Protein AF-A0A9P8CCB4-F1 (afdb_monomer_lite)

Secondary structure (DSSP, 8-state):
----------------STTEEEEEEEESS--GGG--PPEEEEEHHHHHHHHHHHHHH---SEEEEEE-TT--GGG-STTT-HHHHHHHHH--SEEEEEEEEET--HHHHHHHHHHHGGGG--SEEEEBTTB-HHHHHHHHHTT--EEEEEE-SSPPPSSHHHHHHHHHHHHHHHHHHHHHSPTT--EEEEEE---TT--SS------------------------------S------S-TTTS--SS-HHHHHHHHHHHHHHHHHHHHHHHHHT----GGGTS---STTS----

Sequence (295 aa):
MRFSLALASCVTVAHAWENTSPFLLFSNTASPELISAPTNLQTSANLLATLKPLMRECTSDIYLMINQPRLSPLDFHEQSMPHLFHALLSSPATRFEVKNVLGMDTKTMRQDIMKELCGGKVDHEEFWGLVGEDKMESSVRDGAKMVVYNSMETPLPRTRGAREEILRDNDAQISSMIRSIPAGARYTVIYSSTPLNSTIAEETPVYEPEFESQAAAHLDLRREVVARVPPQSLELDQRPLFERYQFFTPGIFMGLIVAIIMFMILSVGVSAVSSLQVPYGAFDKENGPNAQKKQ

pLDDT: mean 78.46, std 18.83, range [30.39, 96.44]

Radius of gyration: 33.65 Å; chains: 1; bounding box: 60×57×125 Å

InterPro domains:
  IPR037654 Protein Big1 [PTHR28285] (4-295)
  IPR046756 V-type proton ATPase subunit S1/VOA1, transmembrane domain [PF20520] (246-285)

Structure (mmCIF, N/CA/C/O backbone):
data_AF-A0A9P8CCB4-F1
#
_entry.id   AF-A0A9P8CCB4-F1
#
loop_
_atom_site.group_PDB
_atom_site.id
_atom_site.type_symbol
_atom_site.label_atom_id
_atom_site.label_alt_id
_atom_site.label_comp_id
_atom_site.label_asym_id
_atom_site.label_entity_id
_atom_site.label_seq_id
_atom_site.pdbx_PDB_ins_code
_atom_site.Cartn_x
_atom_site.Cartn_y
_atom_site.Cartn_z
_atom_site.occupancy
_atom_site.B_iso_or_equiv
_atom_site.auth_seq_id
_atom_site.auth_comp_id
_atom_site.auth_asym_id
_atom_site.auth_atom_id
_atom_site.pdbx_PDB_model_num
ATOM 1 N N . MET A 1 1 ? -28.646 13.044 55.097 1.00 41.69 1 MET A N 1
ATOM 2 C CA . MET A 1 1 ? -28.745 13.708 53.777 1.00 41.69 1 MET A CA 1
ATOM 3 C C . MET A 1 1 ? -27.350 13.811 53.178 1.00 41.69 1 MET A C 1
ATOM 5 O O . MET A 1 1 ? -26.457 14.226 53.899 1.00 41.69 1 MET A O 1
ATOM 9 N N . ARG A 1 2 ? -27.231 13.500 51.877 1.00 43.97 2 ARG A N 1
ATOM 10 C CA . ARG A 1 2 ? -26.071 13.684 50.975 1.00 43.97 2 ARG A CA 1
ATOM 11 C C . ARG A 1 2 ? -24.976 12.612 51.005 1.00 43.97 2 ARG A C 1
ATOM 13 O O . ARG A 1 2 ? -23.968 12.796 51.661 1.00 43.97 2 ARG A O 1
ATOM 20 N N . PHE A 1 3 ? -25.145 11.584 50.174 1.00 40.91 3 PHE A N 1
ATOM 21 C CA . PHE A 1 3 ? -24.065 11.039 49.341 1.00 40.91 3 PHE A CA 1
ATOM 22 C C . PHE A 1 3 ? -24.688 10.488 48.052 1.00 40.91 3 PHE A C 1
ATOM 24 O O . PHE A 1 3 ? -25.077 9.330 47.966 1.00 40.91 3 PHE A O 1
ATOM 31 N N . SER A 1 4 ? -24.837 11.361 47.057 1.00 45.97 4 SER A N 1
ATOM 32 C CA . SER A 1 4 ? -25.193 10.985 45.689 1.00 45.97 4 SER A CA 1
ATOM 33 C C . SER A 1 4 ? -24.209 11.671 44.758 1.00 45.97 4 SER A C 1
ATOM 35 O O . SER A 1 4 ? -24.346 12.857 44.481 1.00 45.97 4 SER A O 1
ATOM 37 N N . LEU A 1 5 ? -23.188 10.930 44.339 1.00 49.78 5 LEU A N 1
ATOM 38 C CA . LEU A 1 5 ? -22.359 11.230 43.172 1.00 49.78 5 LEU A CA 1
ATOM 39 C C . LEU A 1 5 ? -21.646 9.931 42.789 1.00 49.78 5 LEU A C 1
ATOM 41 O O . LEU A 1 5 ? -20.498 9.685 43.146 1.00 49.78 5 LEU A O 1
ATOM 45 N N . ALA A 1 6 ? -22.399 9.045 42.139 1.00 50.12 6 ALA A N 1
ATOM 46 C CA . ALA A 1 6 ? -21.882 7.821 41.551 1.00 50.12 6 ALA A CA 1
ATOM 47 C C . ALA A 1 6 ? -21.651 8.053 40.051 1.00 50.12 6 ALA A C 1
ATOM 49 O O . ALA A 1 6 ? -22.593 8.306 39.309 1.00 50.12 6 ALA A O 1
ATOM 50 N N . LEU A 1 7 ? -20.373 7.989 39.665 1.00 49.31 7 LEU A N 1
ATOM 51 C CA . LEU A 1 7 ? -19.837 7.475 38.399 1.00 49.31 7 LEU A CA 1
ATOM 52 C C . LEU A 1 7 ? -20.597 7.835 37.108 1.00 49.31 7 LEU A C 1
ATOM 54 O O . LEU A 1 7 ? -21.346 7.031 36.563 1.00 49.31 7 LEU A O 1
ATOM 58 N N . ALA A 1 8 ? -20.271 8.998 36.545 1.00 51.56 8 ALA A N 1
ATOM 59 C CA . ALA A 1 8 ? -20.432 9.274 35.119 1.00 51.56 8 ALA A CA 1
ATOM 60 C C . ALA A 1 8 ? -19.053 9.229 34.439 1.00 51.56 8 ALA A C 1
ATOM 62 O O . ALA A 1 8 ? -18.448 10.257 34.152 1.00 51.56 8 ALA A O 1
ATOM 63 N N . SER A 1 9 ? -18.517 8.031 34.219 1.00 53.25 9 SER A N 1
ATOM 64 C CA . SER A 1 9 ? -17.352 7.840 33.352 1.00 53.25 9 SER A CA 1
ATOM 65 C C . SER A 1 9 ? -17.367 6.420 32.802 1.00 53.25 9 SER A C 1
ATOM 67 O O . SER A 1 9 ? -16.964 5.500 33.506 1.00 53.25 9 SER A O 1
ATOM 69 N N . CYS A 1 10 ? -17.906 6.251 31.594 1.00 51.03 10 CYS A N 1
ATOM 70 C CA . CYS A 1 10 ? -17.521 5.231 30.608 1.00 51.03 10 CYS A CA 1
ATOM 71 C C . CYS A 1 10 ? -18.549 5.209 29.471 1.00 51.03 10 CYS A C 1
ATOM 73 O O . CYS A 1 10 ? -19.375 4.310 29.388 1.00 51.03 10 CYS A O 1
ATOM 75 N N . VAL A 1 11 ? -18.472 6.188 28.571 1.00 52.72 11 VAL A N 1
ATOM 76 C CA . VAL A 1 11 ? -18.812 5.958 27.160 1.00 52.72 11 VAL A CA 1
ATOM 77 C C . VAL A 1 11 ? -17.765 6.691 26.327 1.00 52.72 11 VAL A C 1
ATOM 79 O O . VAL A 1 11 ? -18.027 7.703 25.689 1.00 52.72 11 VAL A O 1
ATOM 82 N N . THR A 1 12 ? -16.525 6.208 26.367 1.00 51.72 12 THR A N 1
ATOM 83 C CA . THR A 1 12 ? -15.637 6.408 25.222 1.00 51.72 12 THR A CA 1
ATOM 84 C C . THR A 1 12 ? -16.105 5.410 24.178 1.00 51.72 12 THR A C 1
ATOM 86 O O . THR A 1 12 ? -15.798 4.220 24.269 1.00 51.72 12 THR A O 1
ATOM 89 N N . VAL A 1 13 ? -16.928 5.870 23.239 1.00 50.72 13 VAL A N 1
ATOM 90 C CA . VAL A 1 13 ? -17.256 5.096 22.042 1.00 50.72 13 VAL A CA 1
ATOM 91 C C . VAL A 1 13 ? -15.922 4.719 21.398 1.00 50.72 13 VAL A C 1
ATOM 93 O O . VAL A 1 13 ? -15.055 5.574 21.210 1.00 50.72 13 VAL A O 1
ATOM 96 N N . ALA A 1 14 ? -15.697 3.430 21.160 1.00 48.81 14 ALA A N 1
ATOM 97 C CA . ALA A 1 14 ? -14.457 2.941 20.580 1.00 48.81 14 ALA A CA 1
ATOM 98 C C . ALA A 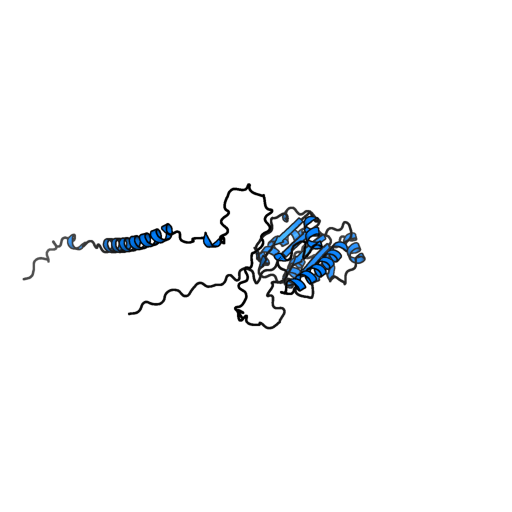1 14 ? -14.368 3.378 19.106 1.00 48.81 14 ALA A C 1
ATOM 100 O O . ALA A 1 14 ? -14.694 2.611 18.205 1.00 48.81 14 ALA A O 1
ATOM 101 N N . HIS A 1 15 ? -13.907 4.606 18.853 1.00 51.78 15 HIS A N 1
ATOM 102 C CA . HIS A 1 15 ? -13.460 5.085 17.539 1.00 51.78 15 HIS A CA 1
ATOM 103 C C . HIS A 1 15 ? -12.128 4.414 17.183 1.00 51.78 15 HIS A C 1
ATOM 105 O O . HIS A 1 15 ? -11.096 5.067 17.054 1.00 51.78 15 HIS A O 1
ATOM 111 N N . ALA A 1 16 ? -12.094 3.082 17.135 1.00 54.38 16 ALA A N 1
ATOM 112 C CA . ALA A 1 16 ? -10.821 2.380 17.094 1.00 54.38 16 ALA A CA 1
ATOM 113 C C . ALA A 1 16 ? -10.109 2.566 15.740 1.00 54.38 16 ALA A C 1
ATOM 115 O O . ALA A 1 16 ? -8.887 2.684 15.734 1.00 54.38 16 ALA A O 1
ATOM 116 N N . TRP A 1 17 ? -10.826 2.614 14.605 1.00 64.75 17 TRP A N 1
ATOM 117 C CA . TRP A 1 17 ? -10.224 2.466 13.259 1.00 64.75 17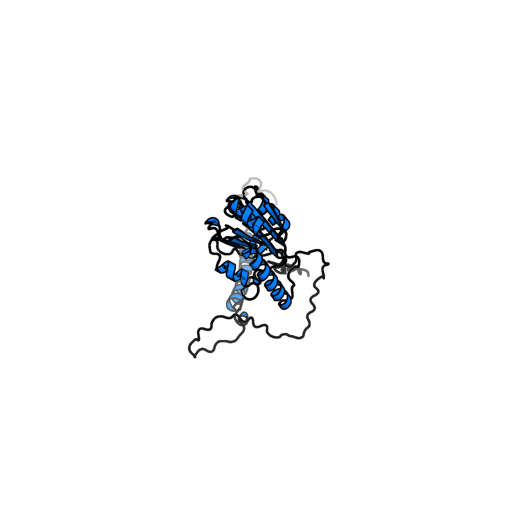 TRP A CA 1
ATOM 118 C C . TRP A 1 17 ? -10.598 3.573 12.252 1.00 64.75 17 TRP A C 1
ATOM 120 O O . TRP A 1 17 ? -10.400 3.432 11.049 1.00 64.75 17 TRP A O 1
ATOM 130 N N . GLU A 1 18 ? -11.143 4.697 12.715 1.00 66.06 18 GLU A N 1
ATOM 131 C CA . GLU A 1 18 ? -11.623 5.774 11.829 1.00 66.06 18 GLU A CA 1
ATOM 132 C C . GLU A 1 18 ? -10.480 6.526 11.115 1.00 66.06 18 GLU A C 1
ATOM 134 O O . GLU A 1 18 ? -10.626 6.971 9.976 1.00 66.06 18 GLU A O 1
ATOM 139 N N . ASN A 1 19 ? -9.309 6.585 11.758 1.00 80.50 19 ASN A N 1
ATOM 140 C CA . ASN A 1 19 ? -8.106 7.262 11.263 1.00 80.50 19 ASN A CA 1
ATOM 141 C C . ASN A 1 19 ? -7.025 6.291 10.765 1.00 80.50 19 ASN A C 1
ATOM 143 O O . ASN A 1 19 ? -5.831 6.600 10.812 1.00 80.50 19 ASN A O 1
ATOM 147 N N . THR A 1 20 ? -7.430 5.106 10.310 1.00 89.56 20 THR A N 1
ATOM 148 C CA . THR A 1 20 ? -6.512 4.113 9.747 1.00 89.56 20 THR A CA 1
ATOM 149 C C . THR A 1 20 ? -6.753 3.894 8.264 1.00 89.56 20 THR A C 1
ATOM 151 O O . THR A 1 20 ? -7.862 4.080 7.769 1.00 89.56 20 THR A O 1
ATOM 154 N N . SER A 1 21 ? -5.705 3.490 7.555 1.00 92.19 21 SER A N 1
ATOM 155 C CA . SER A 1 21 ? -5.768 3.187 6.123 1.00 92.19 21 SER A CA 1
ATOM 156 C C . SER A 1 21 ? -4.908 1.969 5.787 1.00 92.19 21 SER A C 1
ATOM 158 O O . SER A 1 21 ? -3.918 1.730 6.483 1.00 92.19 21 SER A O 1
ATOM 160 N N . PRO A 1 22 ? -5.273 1.176 4.772 1.00 93.62 22 PRO A N 1
ATOM 161 C CA . PRO A 1 22 ? -4.502 0.008 4.381 1.00 93.62 22 PRO A CA 1
ATOM 162 C C . PRO A 1 22 ? -3.196 0.389 3.686 1.00 93.62 22 PRO A C 1
ATOM 164 O O . PRO A 1 22 ? -3.096 1.412 3.004 1.00 93.62 22 PRO A O 1
ATOM 167 N N . PHE A 1 23 ? -2.209 -0.488 3.828 1.00 94.00 23 PHE A N 1
ATOM 168 C CA . PHE A 1 23 ? -0.959 -0.446 3.088 1.00 94.00 23 PHE A CA 1
ATOM 169 C C . PHE A 1 23 ? -0.647 -1.833 2.537 1.00 94.00 23 PHE A C 1
ATOM 171 O O . PHE A 1 23 ? -0.698 -2.831 3.259 1.00 94.00 23 PHE A O 1
ATOM 178 N N . LEU A 1 24 ? -0.296 -1.883 1.260 1.00 92.69 24 LEU A N 1
ATOM 179 C CA . LEU A 1 24 ? 0.004 -3.110 0.547 1.00 92.69 24 LEU A CA 1
ATOM 180 C C . LEU A 1 24 ? 1.289 -2.922 -0.250 1.00 92.69 24 LEU A C 1
ATOM 182 O O . LEU A 1 24 ? 1.470 -1.927 -0.943 1.00 92.69 24 LEU A O 1
ATOM 186 N N . LEU A 1 25 ? 2.167 -3.909 -0.182 1.00 92.38 25 LEU A N 1
ATOM 187 C CA . LEU A 1 25 ? 3.370 -3.989 -0.988 1.00 92.38 25 LEU A CA 1
ATOM 188 C C . LEU A 1 25 ? 3.486 -5.402 -1.540 1.00 92.38 25 LEU A C 1
ATOM 190 O O . LEU A 1 25 ? 3.329 -6.382 -0.812 1.00 92.38 25 LEU A O 1
ATOM 194 N N . PHE A 1 26 ? 3.772 -5.517 -2.828 1.00 90.56 26 PHE A N 1
ATOM 195 C CA . PHE A 1 26 ? 4.110 -6.795 -3.437 1.00 90.56 26 PHE A CA 1
ATOM 196 C C . PHE A 1 26 ? 5.173 -6.607 -4.511 1.00 90.56 26 PHE A C 1
ATOM 198 O O . PHE A 1 26 ? 5.270 -5.549 -5.135 1.00 90.56 26 PHE A O 1
ATOM 205 N N . SER A 1 27 ? 5.981 -7.637 -4.721 1.00 90.12 27 SER A N 1
ATOM 206 C CA . SER A 1 27 ? 7.007 -7.635 -5.755 1.00 90.12 27 SER A CA 1
ATOM 207 C C . SER A 1 27 ? 7.122 -9.003 -6.423 1.00 90.12 27 SER A C 1
ATOM 209 O O . SER A 1 27 ? 6.718 -10.039 -5.881 1.00 90.12 27 SER A O 1
ATOM 211 N N . ASN A 1 28 ? 7.645 -8.985 -7.648 1.00 89.38 28 ASN A N 1
ATOM 212 C CA . ASN A 1 28 ? 7.999 -10.180 -8.400 1.00 89.38 28 ASN A CA 1
ATOM 213 C C . ASN A 1 28 ? 9.414 -10.699 -8.073 1.00 89.38 28 ASN A C 1
ATOM 215 O O . ASN A 1 28 ? 9.803 -11.741 -8.600 1.00 89.38 28 ASN A O 1
ATOM 219 N N . THR A 1 29 ? 10.174 -10.027 -7.199 1.00 83.31 29 THR A N 1
ATOM 220 C CA . THR A 1 29 ? 11.455 -10.519 -6.675 1.00 83.31 29 THR A CA 1
ATOM 221 C C . THR A 1 29 ? 11.280 -11.174 -5.313 1.00 83.31 29 THR A C 1
ATOM 223 O O . THR A 1 29 ? 10.498 -10.728 -4.469 1.00 83.31 29 THR A O 1
ATOM 226 N N . ALA A 1 30 ? 11.996 -12.279 -5.099 1.00 72.94 30 ALA A N 1
ATOM 227 C CA . ALA A 1 30 ? 11.978 -12.979 -3.824 1.00 72.94 30 ALA A CA 1
ATOM 228 C C . ALA A 1 30 ? 12.864 -12.223 -2.827 1.00 72.94 30 ALA A C 1
ATOM 230 O O . ALA A 1 30 ? 14.057 -12.047 -3.068 1.00 72.94 30 ALA A O 1
ATOM 231 N N . SER A 1 31 ? 12.287 -11.808 -1.704 1.00 68.44 31 SER A N 1
ATOM 232 C CA . SER A 1 31 ? 12.988 -11.281 -0.540 1.00 68.44 31 SER A CA 1
ATOM 233 C C . SER A 1 31 ? 12.527 -12.087 0.684 1.00 68.44 31 SER A C 1
ATOM 235 O O . SER A 1 31 ? 11.334 -12.126 1.003 1.00 68.44 31 SER A O 1
ATOM 237 N N . PRO A 1 32 ? 13.438 -12.811 1.357 1.00 60.19 32 PRO A N 1
ATOM 238 C CA . PRO A 1 32 ? 13.071 -13.678 2.478 1.00 60.19 32 PRO A CA 1
ATOM 239 C C . PRO A 1 32 ? 12.442 -12.912 3.649 1.00 60.19 32 PRO A C 1
ATOM 241 O O . PRO A 1 32 ? 11.655 -13.482 4.399 1.00 60.19 32 PRO A O 1
ATOM 244 N N . GLU A 1 33 ? 12.774 -11.624 3.800 1.00 62.16 33 GLU A N 1
ATOM 245 C CA . GLU A 1 33 ? 12.333 -10.786 4.920 1.00 62.16 33 GLU A CA 1
ATOM 246 C C . GLU A 1 33 ? 10.852 -10.385 4.855 1.00 62.16 33 GLU A C 1
ATOM 248 O O . GLU A 1 33 ? 10.265 -10.070 5.889 1.00 62.16 33 GLU A O 1
ATOM 253 N N . LEU A 1 34 ? 10.219 -10.415 3.674 1.00 62.78 34 LEU A N 1
ATOM 254 C CA . LEU A 1 34 ? 8.854 -9.905 3.503 1.00 62.78 34 LEU A CA 1
ATOM 255 C C . LEU A 1 34 ? 7.758 -10.964 3.500 1.00 62.78 34 LEU A C 1
ATOM 257 O O . LEU A 1 34 ? 6.587 -10.613 3.391 1.00 62.78 34 LEU A O 1
ATOM 261 N N . ILE A 1 35 ? 8.094 -12.241 3.659 1.00 59.22 35 ILE A N 1
ATOM 262 C CA . ILE A 1 35 ? 7.093 -13.300 3.800 1.00 59.22 35 ILE A CA 1
ATOM 263 C C . ILE A 1 35 ? 6.604 -13.291 5.254 1.00 59.22 35 ILE A C 1
ATOM 265 O O . ILE A 1 35 ? 7.056 -14.074 6.086 1.00 59.22 35 ILE A O 1
ATOM 269 N N . SER A 1 36 ? 5.693 -12.376 5.589 1.00 58.31 36 SER A N 1
ATOM 270 C CA . SER A 1 36 ? 5.055 -12.354 6.910 1.00 58.31 36 SER A CA 1
ATOM 271 C C . SER A 1 36 ? 3.531 -12.323 6.807 1.00 58.31 36 SER A C 1
ATOM 273 O O . SER A 1 36 ? 2.955 -11.847 5.828 1.00 58.31 36 SER A O 1
ATOM 275 N N . ALA A 1 37 ? 2.870 -12.902 7.811 1.00 57.59 37 ALA A N 1
ATOM 276 C CA . ALA A 1 37 ? 1.416 -12.936 7.899 1.00 57.59 37 ALA A CA 1
ATOM 277 C C . ALA A 1 37 ? 0.835 -11.506 7.942 1.00 57.59 37 ALA A C 1
ATOM 279 O O . ALA A 1 37 ? 1.475 -10.603 8.489 1.00 57.59 37 ALA A O 1
ATOM 280 N N . PRO A 1 38 ? -0.385 -11.282 7.415 1.00 66.19 38 PRO A N 1
ATOM 281 C CA . PRO A 1 38 ? -0.987 -9.953 7.385 1.00 66.19 38 PRO A CA 1
ATOM 282 C C . PRO A 1 38 ? -1.073 -9.369 8.798 1.00 66.19 38 PRO A C 1
ATOM 284 O O . PRO A 1 38 ? -1.689 -9.957 9.693 1.00 66.19 38 PRO A O 1
ATOM 287 N N . THR A 1 39 ? -0.471 -8.195 9.000 1.00 78.25 39 THR A N 1
ATOM 288 C CA . THR A 1 39 ? -0.536 -7.501 10.290 1.00 78.25 39 THR A CA 1
ATOM 289 C C . THR A 1 39 ? -1.796 -6.643 10.335 1.00 78.25 39 THR A C 1
ATOM 291 O O . THR A 1 39 ? -2.093 -5.889 9.410 1.00 78.25 39 THR A O 1
ATOM 294 N N . ASN A 1 40 ? -2.574 -6.746 11.414 1.00 82.75 40 ASN A N 1
ATOM 295 C CA . ASN A 1 40 ? -3.861 -6.049 11.485 1.00 82.75 40 ASN A CA 1
ATOM 296 C C . ASN A 1 40 ? -3.731 -4.548 11.780 1.00 82.75 40 ASN A C 1
ATOM 298 O O . ASN A 1 40 ? -4.589 -3.795 11.329 1.00 82.75 40 ASN A O 1
ATOM 302 N N . LEU A 1 41 ? -2.708 -4.116 12.527 1.00 89.06 41 LEU A N 1
ATOM 303 C CA . LEU A 1 41 ? -2.533 -2.721 12.937 1.00 89.06 41 LEU A CA 1
ATOM 304 C C . LEU A 1 41 ? -1.049 -2.360 13.089 1.00 89.06 41 LEU A C 1
ATOM 306 O O . LEU A 1 41 ? -0.326 -3.059 13.798 1.00 89.06 41 LEU A O 1
ATOM 310 N N . GLN A 1 42 ? -0.612 -1.255 12.485 1.00 89.62 42 GLN A N 1
ATOM 311 C CA . GLN A 1 42 ? 0.698 -0.636 12.734 1.00 89.62 42 GLN A CA 1
ATOM 312 C C . GLN A 1 42 ? 0.606 0.898 12.680 1.00 89.62 42 GLN A C 1
ATOM 314 O O . GLN A 1 42 ? -0.381 1.458 12.211 1.00 89.62 42 GLN A O 1
ATOM 319 N N . THR A 1 43 ? 1.634 1.596 13.157 1.00 91.50 43 THR A N 1
ATOM 320 C CA . THR A 1 43 ? 1.805 3.040 12.921 1.00 91.50 43 THR A CA 1
ATOM 321 C C . THR A 1 43 ? 2.604 3.269 11.640 1.00 91.50 43 THR A C 1
ATOM 323 O O . THR A 1 43 ? 3.402 2.414 11.254 1.00 91.50 43 THR A O 1
ATOM 326 N N . SER A 1 44 ? 2.443 4.429 10.999 1.00 91.62 44 SER A N 1
ATOM 327 C CA . SER A 1 44 ? 3.238 4.805 9.819 1.00 91.62 44 SER A CA 1
ATOM 328 C C . SER A 1 44 ? 4.751 4.781 10.086 1.00 91.62 44 SER A C 1
ATOM 330 O O . SER A 1 44 ? 5.512 4.301 9.251 1.00 91.62 44 SER A O 1
ATOM 332 N N . ALA A 1 45 ? 5.192 5.188 11.282 1.00 91.50 45 ALA A N 1
ATOM 333 C CA . ALA A 1 45 ? 6.599 5.129 11.686 1.00 91.50 45 ALA A CA 1
ATOM 334 C C . ALA A 1 45 ? 7.140 3.688 11.792 1.00 91.50 45 ALA A C 1
ATOM 336 O O . ALA A 1 45 ? 8.234 3.404 11.303 1.00 91.50 45 ALA A O 1
ATOM 337 N N . ASN A 1 46 ? 6.380 2.765 12.395 1.00 91.62 46 ASN A N 1
ATOM 338 C CA . ASN A 1 46 ? 6.792 1.360 12.510 1.00 91.62 46 ASN A CA 1
ATOM 339 C C . ASN A 1 46 ? 6.767 0.655 11.152 1.00 91.62 46 ASN A C 1
ATOM 341 O O . ASN A 1 46 ? 7.650 -0.150 10.852 1.00 91.62 46 ASN A O 1
ATOM 345 N N . LEU A 1 47 ? 5.779 0.991 10.324 1.00 92.25 47 LEU A N 1
ATOM 346 C CA . LEU A 1 47 ? 5.713 0.546 8.944 1.00 92.25 47 LEU A CA 1
ATOM 347 C C . LEU A 1 47 ? 6.964 0.986 8.174 1.00 92.25 47 LEU A C 1
ATOM 349 O O . LEU A 1 47 ? 7.640 0.149 7.582 1.00 92.25 47 LEU A O 1
ATOM 353 N N . LEU A 1 48 ? 7.331 2.270 8.238 1.00 92.19 48 LEU A N 1
ATOM 354 C CA . LEU A 1 48 ? 8.538 2.780 7.588 1.00 92.19 48 LEU A CA 1
ATOM 355 C C . LEU A 1 48 ? 9.805 2.093 8.119 1.00 92.19 48 LEU A C 1
ATOM 357 O O . LEU A 1 48 ? 10.667 1.712 7.332 1.00 92.19 48 LEU A O 1
ATOM 361 N N . ALA A 1 49 ? 9.907 1.874 9.434 1.00 91.44 49 ALA A N 1
ATOM 362 C CA . ALA A 1 49 ? 11.029 1.151 10.034 1.00 91.44 49 ALA A CA 1
ATOM 363 C C . ALA A 1 49 ? 11.143 -0.296 9.518 1.00 91.44 49 ALA A C 1
ATOM 365 O O . ALA A 1 49 ? 12.255 -0.775 9.307 1.00 91.44 49 ALA A O 1
ATOM 366 N N . THR A 1 50 ? 10.006 -0.955 9.270 1.00 89.44 50 THR A N 1
ATOM 367 C CA . THR A 1 50 ? 9.937 -2.311 8.698 1.00 89.44 50 THR A CA 1
ATOM 368 C C . THR A 1 50 ? 10.345 -2.327 7.224 1.00 89.44 50 THR A C 1
ATOM 370 O O . THR A 1 50 ? 11.046 -3.233 6.788 1.00 89.44 50 THR A O 1
ATOM 373 N N . LEU A 1 51 ? 9.947 -1.314 6.450 1.00 89.69 51 LEU A N 1
ATOM 374 C CA . LEU A 1 51 ? 10.256 -1.226 5.017 1.00 89.69 51 LEU A CA 1
ATOM 375 C C . LEU A 1 51 ? 11.694 -0.781 4.736 1.00 89.69 51 LEU A C 1
ATOM 377 O O . LEU A 1 51 ? 12.270 -1.151 3.720 1.00 89.69 51 LEU A O 1
ATOM 381 N N . LYS A 1 52 ? 12.283 0.020 5.622 1.00 90.06 52 LYS A N 1
ATOM 382 C CA . LYS A 1 52 ? 13.620 0.598 5.467 1.00 90.06 52 LYS A CA 1
ATOM 383 C C . LYS A 1 52 ? 14.729 -0.395 5.068 1.00 90.06 52 LYS A C 1
ATOM 385 O O . LYS A 1 52 ? 15.456 -0.062 4.132 1.00 90.06 52 LYS A O 1
ATOM 390 N N . PRO A 1 53 ? 14.911 -1.564 5.717 1.00 87.00 53 PRO A N 1
ATOM 391 C CA . PRO A 1 53 ? 15.921 -2.536 5.286 1.00 87.00 53 PRO A CA 1
ATOM 392 C C . PRO A 1 53 ? 15.678 -3.008 3.847 1.00 87.00 53 PRO A C 1
ATOM 394 O O . PRO A 1 53 ? 16.583 -2.889 3.025 1.00 87.00 53 PRO A O 1
ATOM 397 N N . LEU A 1 54 ? 14.441 -3.388 3.508 1.00 85.00 54 LEU A N 1
ATOM 398 C CA . LEU A 1 54 ? 14.059 -3.823 2.160 1.00 85.00 54 LEU A CA 1
ATOM 399 C C . LEU A 1 54 ? 14.347 -2.756 1.097 1.00 85.00 54 LEU A C 1
ATOM 401 O O . LEU A 1 54 ? 14.906 -3.044 0.041 1.00 85.00 54 LEU A O 1
ATOM 405 N N . MET A 1 55 ? 13.971 -1.506 1.368 1.00 88.31 55 MET A N 1
ATOM 406 C CA . MET A 1 55 ? 14.147 -0.412 0.408 1.00 88.31 55 MET A CA 1
ATOM 407 C C . MET A 1 55 ? 15.629 -0.142 0.121 1.00 88.31 55 MET A C 1
ATOM 409 O O . MET A 1 55 ? 15.982 0.249 -0.992 1.00 88.31 55 MET A O 1
ATOM 413 N N . ARG A 1 56 ? 16.514 -0.409 1.088 1.00 89.00 56 ARG A N 1
ATOM 414 C CA . ARG A 1 56 ? 17.966 -0.276 0.918 1.00 89.00 56 ARG A CA 1
ATOM 415 C C . ARG A 1 56 ? 18.587 -1.405 0.101 1.00 89.00 56 ARG A C 1
ATOM 417 O O . ARG A 1 56 ? 19.603 -1.159 -0.543 1.00 89.00 56 ARG A O 1
ATOM 424 N N . GLU A 1 57 ? 17.990 -2.597 0.083 1.00 88.00 57 GLU A N 1
ATOM 425 C CA . GLU A 1 57 ? 18.468 -3.719 -0.743 1.00 88.00 57 GLU A CA 1
ATOM 426 C C . GLU A 1 57 ? 18.342 -3.444 -2.249 1.00 88.00 57 GLU A C 1
ATOM 428 O O . GLU A 1 57 ? 19.073 -4.031 -3.045 1.00 88.00 57 GLU A O 1
ATOM 433 N N . CYS A 1 58 ? 17.451 -2.528 -2.648 1.00 89.81 58 CYS A N 1
ATOM 434 C CA . CYS A 1 58 ? 17.325 -2.044 -4.025 1.00 89.81 58 CYS A CA 1
ATOM 435 C C . CYS A 1 58 ? 17.133 -3.169 -5.070 1.00 89.81 58 CYS A C 1
ATOM 437 O O . CYS A 1 58 ? 17.708 -3.156 -6.165 1.00 89.81 58 CYS A O 1
ATOM 439 N N . THR A 1 59 ? 16.328 -4.178 -4.732 1.00 89.00 59 THR A N 1
ATOM 440 C CA . THR A 1 59 ? 16.205 -5.415 -5.523 1.00 89.00 59 THR A CA 1
ATOM 441 C C . THR A 1 59 ? 15.367 -5.267 -6.791 1.00 89.00 59 THR A C 1
ATOM 443 O O . THR A 1 59 ? 15.505 -6.087 -7.698 1.00 89.00 59 THR A O 1
ATOM 446 N N . SER A 1 60 ? 14.518 -4.240 -6.874 1.00 92.12 60 SER A N 1
ATOM 447 C CA . SER A 1 60 ? 13.707 -3.945 -8.060 1.00 92.12 60 SER A CA 1
ATOM 448 C C . SER A 1 60 ? 14.358 -2.891 -8.947 1.00 92.12 60 SER A C 1
ATOM 450 O O . SER A 1 60 ? 15.155 -2.072 -8.487 1.00 92.12 60 SER A O 1
ATOM 452 N N . ASP A 1 61 ? 14.038 -2.941 -10.234 1.00 94.06 61 ASP A N 1
ATOM 453 C CA . ASP A 1 61 ? 14.442 -1.961 -11.243 1.00 94.06 61 ASP A CA 1
ATOM 454 C C . ASP A 1 61 ? 13.392 -0.844 -11.344 1.00 94.06 61 ASP A C 1
ATOM 456 O O . ASP A 1 61 ? 13.745 0.328 -11.472 1.00 94.06 61 ASP A O 1
ATOM 460 N N . ILE A 1 62 ? 12.112 -1.200 -11.176 1.00 94.81 62 ILE A N 1
ATOM 461 C CA . ILE A 1 62 ? 10.979 -0.269 -11.205 1.00 94.81 62 ILE A CA 1
ATOM 462 C C . ILE A 1 62 ? 10.199 -0.330 -9.888 1.00 94.81 62 ILE A C 1
ATOM 464 O O . ILE A 1 62 ? 9.811 -1.401 -9.420 1.00 94.81 62 ILE A O 1
ATOM 468 N N . TYR A 1 63 ? 9.916 0.831 -9.307 1.00 95.00 63 TYR A N 1
ATOM 469 C CA . TYR A 1 63 ? 9.064 0.972 -8.129 1.00 95.00 63 TYR A CA 1
ATOM 470 C C . TYR A 1 63 ? 7.813 1.757 -8.505 1.00 95.00 63 TYR A C 1
ATOM 472 O O . TYR A 1 63 ? 7.881 2.949 -8.792 1.00 95.00 63 TYR A O 1
ATOM 480 N N . LEU A 1 64 ? 6.664 1.089 -8.495 1.00 95.56 64 LEU A N 1
ATOM 481 C CA . LEU A 1 64 ? 5.375 1.697 -8.793 1.00 95.56 64 LEU A CA 1
ATOM 482 C C . LEU A 1 64 ? 4.691 2.099 -7.482 1.00 95.56 64 LEU A C 1
ATOM 484 O O . LEU A 1 64 ? 4.268 1.239 -6.714 1.00 95.56 64 LEU A O 1
ATOM 488 N N . MET A 1 65 ? 4.586 3.399 -7.217 1.00 95.94 65 MET A N 1
ATOM 489 C CA . MET A 1 65 ? 3.946 3.946 -6.020 1.00 95.94 65 MET A CA 1
ATOM 490 C C . MET A 1 65 ? 2.553 4.467 -6.361 1.00 95.94 65 MET A C 1
ATOM 492 O O . MET A 1 65 ? 2.412 5.490 -7.025 1.00 95.94 65 MET A O 1
ATOM 496 N N . ILE A 1 66 ? 1.516 3.784 -5.890 1.00 96.06 66 ILE A N 1
ATOM 497 C CA . ILE A 1 66 ? 0.123 4.153 -6.134 1.00 96.06 66 ILE A CA 1
ATOM 498 C C . ILE A 1 66 ? -0.494 4.655 -4.827 1.00 96.06 66 ILE A C 1
ATOM 500 O O . ILE A 1 66 ? -0.427 3.996 -3.786 1.00 96.06 66 ILE A O 1
ATOM 504 N N . ASN A 1 67 ? -1.121 5.824 -4.887 1.00 95.19 67 ASN A N 1
ATOM 505 C CA . ASN A 1 67 ? -1.930 6.375 -3.810 1.00 95.19 67 ASN A CA 1
ATOM 506 C C . ASN A 1 67 ? -3.404 6.379 -4.219 1.00 95.19 67 ASN A C 1
ATOM 508 O O . ASN A 1 67 ? -3.770 7.050 -5.182 1.00 95.19 67 ASN A O 1
ATOM 512 N N . GLN A 1 68 ? -4.251 5.680 -3.467 1.00 94.50 68 GLN A N 1
ATOM 513 C CA . GLN A 1 68 ? -5.700 5.709 -3.653 1.00 94.50 68 GLN A CA 1
ATOM 514 C C . GLN A 1 68 ? -6.382 6.217 -2.382 1.00 94.50 68 GLN A C 1
ATOM 516 O O . GLN A 1 68 ? -6.431 5.489 -1.387 1.00 94.50 68 GLN A O 1
ATOM 521 N N . PRO A 1 69 ? -6.910 7.452 -2.374 1.00 92.31 69 PRO A N 1
ATOM 522 C CA . PRO A 1 69 ? -7.503 8.028 -1.174 1.00 92.31 69 PRO A CA 1
ATOM 523 C C . PRO A 1 69 ? -8.745 7.264 -0.696 1.00 92.31 69 PRO A C 1
ATOM 525 O O . PRO A 1 69 ? -9.574 6.822 -1.496 1.00 92.31 69 PRO A O 1
ATOM 528 N N . ARG A 1 70 ? -8.913 7.192 0.631 1.00 91.00 70 ARG A N 1
ATOM 529 C CA . ARG A 1 70 ? -10.087 6.613 1.311 1.00 91.00 70 ARG A CA 1
ATOM 530 C C . ARG A 1 70 ? -10.348 5.136 1.007 1.00 91.00 70 ARG A C 1
ATOM 532 O O . ARG A 1 70 ? -11.507 4.715 0.976 1.00 91.00 70 ARG A O 1
ATOM 539 N N . LEU A 1 71 ? -9.301 4.350 0.791 1.00 91.25 71 LEU A N 1
ATOM 540 C CA . LEU A 1 71 ? -9.390 2.901 0.634 1.00 91.25 71 LEU A CA 1
ATOM 541 C C . LEU A 1 71 ? -9.613 2.234 1.995 1.00 91.25 71 LEU A C 1
ATOM 543 O O . LEU A 1 71 ? -9.108 2.680 3.023 1.00 91.25 71 LEU A O 1
ATOM 547 N N . SER A 1 72 ? -10.372 1.149 1.991 1.00 89.62 72 SER A N 1
ATOM 548 C CA . SER A 1 72 ? -10.677 0.320 3.148 1.00 89.62 72 SER A CA 1
ATOM 549 C C . SER A 1 72 ? -10.117 -1.087 2.938 1.00 89.62 72 SER A C 1
ATOM 551 O O . SER A 1 72 ? -10.128 -1.586 1.812 1.00 89.62 72 SER A O 1
ATOM 553 N N . PRO A 1 73 ? -9.706 -1.796 4.005 1.00 88.25 73 PRO A N 1
ATOM 554 C CA . PRO A 1 73 ? -9.355 -3.215 3.919 1.00 88.25 73 PRO A CA 1
ATOM 555 C C . PRO A 1 73 ? -10.460 -4.087 3.313 1.00 88.25 73 PRO A C 1
ATOM 557 O O . PRO A 1 73 ? -10.177 -5.144 2.760 1.00 88.25 73 PRO A O 1
ATOM 560 N N . LEU A 1 74 ? -11.719 -3.654 3.428 1.00 88.12 74 LEU A N 1
ATOM 561 C CA . LEU A 1 74 ? -12.878 -4.368 2.892 1.00 88.12 74 LEU A CA 1
ATOM 562 C C . LEU A 1 74 ? -13.008 -4.257 1.369 1.00 88.12 74 LEU A C 1
ATOM 564 O O . LEU A 1 74 ? -13.741 -5.045 0.788 1.00 88.12 74 LEU A O 1
ATOM 568 N N . ASP A 1 75 ? -12.308 -3.321 0.723 1.00 90.69 75 ASP A N 1
ATOM 569 C CA . ASP A 1 75 ? -12.375 -3.155 -0.733 1.00 90.69 75 ASP A CA 1
ATOM 570 C C . ASP A 1 75 ? -11.525 -4.195 -1.483 1.00 90.69 75 ASP A C 1
ATOM 572 O O . ASP A 1 75 ? -11.737 -4.429 -2.673 1.00 90.69 75 ASP A O 1
ATOM 576 N N . PHE A 1 76 ? -10.573 -4.840 -0.795 1.00 88.69 76 PHE A N 1
ATOM 577 C CA . PHE A 1 76 ? -9.670 -5.841 -1.370 1.00 88.69 76 PHE A CA 1
ATOM 578 C C . PHE A 1 76 ? -10.353 -7.202 -1.527 1.00 88.69 76 PHE A C 1
ATOM 580 O O . PHE A 1 76 ? -10.017 -8.180 -0.856 1.00 88.69 76 PHE A O 1
ATOM 587 N N . HIS A 1 77 ? -11.318 -7.277 -2.435 1.00 89.50 77 HIS A N 1
ATOM 588 C CA . HIS A 1 77 ? -11.957 -8.526 -2.819 1.00 89.50 77 HIS A CA 1
ATOM 589 C C . HIS A 1 77 ? -12.195 -8.584 -4.329 1.00 89.50 77 HIS A C 1
ATOM 591 O O . HIS A 1 77 ? -12.329 -7.559 -4.998 1.00 89.50 77 HIS A O 1
ATOM 597 N N . GLU A 1 78 ? -12.334 -9.801 -4.851 1.00 91.31 78 GLU A N 1
ATOM 598 C CA . GLU A 1 78 ? -12.458 -10.096 -6.284 1.00 91.31 78 GLU A CA 1
ATOM 599 C C . GLU A 1 78 ? -13.530 -9.259 -6.998 1.00 91.31 78 GLU A C 1
ATOM 601 O O . GLU A 1 78 ? -13.301 -8.753 -8.087 1.00 91.31 78 GLU A O 1
ATOM 606 N N . GLN A 1 79 ? -14.690 -9.035 -6.374 1.00 90.31 79 GLN A N 1
ATOM 607 C CA . GLN A 1 79 ? -15.769 -8.278 -7.017 1.00 90.31 79 GLN A CA 1
ATOM 608 C C . GLN A 1 79 ? -15.471 -6.774 -7.217 1.00 90.31 79 GLN A C 1
ATOM 610 O O . GLN A 1 79 ? -15.992 -6.201 -8.178 1.00 90.31 79 GLN A O 1
ATOM 615 N N . SER A 1 80 ? -14.674 -6.144 -6.345 1.00 91.00 80 SER A N 1
ATOM 616 C CA . SER A 1 80 ? -14.383 -4.698 -6.366 1.00 91.00 80 SER A CA 1
ATOM 617 C C . SER A 1 80 ? -13.060 -4.392 -7.052 1.00 91.00 80 SER A C 1
ATOM 619 O O . SER A 1 80 ? -12.961 -3.396 -7.757 1.00 91.00 80 SER A O 1
ATOM 621 N N . MET A 1 81 ? -12.054 -5.247 -6.854 1.00 94.19 81 MET A N 1
ATOM 622 C CA . MET A 1 81 ? -10.710 -5.076 -7.409 1.00 94.19 81 MET A CA 1
ATOM 623 C C . MET A 1 81 ? -10.203 -6.399 -8.013 1.00 94.19 81 MET A C 1
ATOM 625 O O . MET A 1 81 ? -9.268 -7.000 -7.473 1.00 94.19 81 MET A O 1
ATOM 629 N N . PRO A 1 82 ? -10.847 -6.924 -9.074 1.00 94.12 82 PRO A N 1
ATOM 630 C CA . PRO A 1 82 ? -10.523 -8.236 -9.637 1.00 94.12 82 PRO A CA 1
ATOM 631 C C . PRO A 1 82 ? -9.067 -8.360 -10.098 1.00 94.12 82 PRO A C 1
ATOM 633 O O . PRO A 1 82 ? -8.416 -9.371 -9.832 1.00 94.12 82 PRO A O 1
ATOM 636 N N . HIS A 1 83 ? -8.524 -7.352 -10.776 1.00 93.75 83 HIS A N 1
ATOM 637 C CA . HIS A 1 83 ? -7.176 -7.395 -11.324 1.00 93.75 83 HIS A CA 1
ATOM 638 C C . HIS A 1 83 ? -6.117 -7.382 -10.232 1.00 93.75 83 HIS A C 1
ATOM 640 O O . HIS A 1 83 ? -5.217 -8.220 -10.264 1.00 93.75 83 HIS A O 1
ATOM 646 N N . LEU A 1 84 ? -6.228 -6.486 -9.251 1.00 91.44 84 LEU A N 1
ATOM 647 C CA . LEU A 1 84 ? -5.317 -6.448 -8.115 1.00 91.44 84 LEU A CA 1
ATOM 648 C C . LEU A 1 84 ? -5.444 -7.718 -7.270 1.00 91.44 84 LEU A C 1
ATOM 650 O O . LEU A 1 84 ? -4.432 -8.273 -6.848 1.00 91.44 84 LEU A O 1
ATOM 654 N N . PHE A 1 85 ? -6.664 -8.219 -7.062 1.00 90.56 85 PHE A N 1
ATOM 655 C CA . PHE A 1 85 ? -6.892 -9.470 -6.344 1.00 90.56 85 PHE A CA 1
ATOM 656 C C . PHE A 1 85 ? -6.182 -10.645 -7.027 1.00 90.56 85 PHE A C 1
ATOM 658 O O . PHE A 1 85 ? -5.426 -11.370 -6.379 1.00 90.56 85 PHE A O 1
ATOM 665 N N . HIS A 1 86 ? -6.340 -10.797 -8.345 1.00 89.19 86 HIS A N 1
ATOM 666 C CA . HIS A 1 86 ? -5.626 -11.826 -9.097 1.00 89.19 86 HIS A CA 1
ATOM 667 C C . HIS A 1 86 ? -4.118 -11.592 -9.126 1.00 89.19 86 HIS A C 1
ATOM 669 O O . HIS A 1 86 ? -3.378 -12.553 -8.943 1.00 89.19 86 HIS A O 1
ATOM 675 N N . ALA A 1 87 ? -3.654 -10.348 -9.274 1.00 86.12 87 ALA A N 1
ATOM 676 C CA . ALA A 1 87 ? -2.234 -10.015 -9.220 1.00 86.12 87 ALA A CA 1
ATOM 677 C C . ALA A 1 87 ? -1.612 -10.427 -7.878 1.00 86.12 87 ALA A C 1
ATOM 679 O O . ALA A 1 87 ? -0.517 -10.977 -7.855 1.00 86.12 87 ALA A O 1
ATOM 680 N N . LEU A 1 88 ? -2.325 -10.243 -6.765 1.00 84.31 88 LEU A N 1
ATOM 681 C CA . LEU A 1 88 ? -1.879 -10.666 -5.435 1.00 84.31 88 LEU A CA 1
ATOM 682 C C . LEU A 1 88 ? -1.890 -12.182 -5.227 1.00 84.31 88 LEU A C 1
ATOM 684 O O . LEU A 1 88 ? -1.137 -12.678 -4.390 1.00 84.31 88 LEU A O 1
ATOM 688 N N . LEU A 1 89 ? -2.745 -12.911 -5.946 1.00 82.25 89 LEU A N 1
ATOM 689 C CA . LEU A 1 89 ? -2.746 -14.375 -5.950 1.00 82.25 89 LEU A CA 1
ATOM 690 C C . LEU A 1 89 ? -1.644 -14.942 -6.851 1.00 82.25 89 LEU A C 1
ATOM 692 O O . LEU A 1 89 ? -1.064 -15.977 -6.530 1.00 82.25 89 LEU A O 1
ATOM 696 N N . SER A 1 90 ? -1.367 -14.282 -7.978 1.00 74.62 90 SER A N 1
ATOM 697 C CA . SER A 1 90 ? -0.433 -14.758 -8.997 1.00 74.62 90 SER A CA 1
ATOM 698 C C . SER A 1 90 ? 1.000 -14.266 -8.814 1.00 74.62 90 SER A C 1
ATOM 700 O O . SER A 1 90 ? 1.898 -14.890 -9.366 1.00 74.62 90 SER A O 1
ATOM 702 N N . SER A 1 91 ? 1.229 -13.151 -8.108 1.00 62.47 91 SER A N 1
ATOM 703 C CA . SER A 1 91 ? 2.552 -12.541 -7.896 1.00 62.47 91 SER A CA 1
ATOM 704 C C . SER A 1 91 ? 3.238 -13.186 -6.685 1.00 62.47 91 SER A C 1
ATOM 706 O O . SER A 1 91 ? 2.956 -12.791 -5.552 1.00 62.47 91 SER A O 1
ATOM 708 N N . PRO A 1 92 ? 4.126 -14.184 -6.863 1.00 58.34 92 PRO A N 1
ATOM 709 C CA . PRO A 1 92 ? 4.390 -15.167 -5.820 1.00 58.34 92 PRO A CA 1
ATOM 710 C C . PRO A 1 92 ? 5.772 -15.024 -5.167 1.00 58.34 92 PRO A C 1
ATOM 712 O O . PRO A 1 92 ? 6.248 -15.977 -4.557 1.00 58.34 92 PRO A O 1
ATOM 715 N N . ALA A 1 93 ? 6.444 -13.876 -5.284 1.00 69.75 93 ALA A N 1
ATOM 716 C CA . ALA A 1 93 ? 7.802 -13.745 -4.763 1.00 69.75 93 ALA A CA 1
ATOM 717 C C . ALA A 1 93 ? 7.840 -13.081 -3.377 1.00 69.75 93 ALA A C 1
ATOM 719 O O . ALA A 1 93 ? 8.413 -13.650 -2.449 1.00 69.75 93 ALA A O 1
ATOM 720 N N . THR A 1 94 ? 7.186 -11.926 -3.210 1.00 81.19 94 THR A N 1
ATOM 721 C CA . THR A 1 94 ? 7.086 -11.206 -1.926 1.00 81.19 94 THR A CA 1
ATOM 722 C C . THR A 1 94 ? 5.776 -10.445 -1.794 1.00 81.19 94 THR A C 1
ATOM 724 O O . THR A 1 94 ? 5.310 -9.803 -2.738 1.00 81.19 94 THR A O 1
ATOM 727 N N . ARG A 1 95 ? 5.188 -10.482 -0.594 1.00 86.69 95 ARG A N 1
ATOM 728 C CA . ARG A 1 95 ? 3.963 -9.750 -0.259 1.00 86.69 95 ARG A CA 1
ATOM 729 C C . ARG A 1 95 ? 3.989 -9.304 1.191 1.00 86.69 95 ARG A C 1
ATOM 731 O O . ARG A 1 95 ? 4.157 -10.123 2.082 1.00 86.69 95 ARG A O 1
ATOM 738 N N . PHE A 1 96 ? 3.692 -8.033 1.410 1.00 88.12 96 PHE A N 1
ATOM 739 C CA . PHE A 1 96 ? 3.557 -7.436 2.723 1.00 88.12 96 PHE A CA 1
ATOM 740 C C . PHE A 1 96 ? 2.291 -6.587 2.791 1.00 88.12 96 PHE A C 1
ATOM 742 O O . PHE A 1 96 ? 2.066 -5.708 1.964 1.00 88.12 96 PHE A O 1
ATOM 749 N N . GLU A 1 97 ? 1.446 -6.866 3.777 1.00 89.75 97 GLU A N 1
ATOM 750 C CA . GLU A 1 97 ? 0.148 -6.217 3.922 1.00 89.75 97 GLU A CA 1
ATOM 751 C C . GLU A 1 97 ? -0.082 -5.812 5.374 1.00 89.75 97 GLU A C 1
ATOM 753 O O . GLU A 1 97 ? 0.038 -6.625 6.301 1.00 89.75 97 GLU A O 1
ATOM 758 N N . VAL A 1 98 ? -0.477 -4.554 5.554 1.00 91.62 98 VAL A N 1
ATOM 759 C CA . VAL A 1 98 ? -0.968 -4.027 6.820 1.00 91.62 98 VAL A CA 1
ATOM 760 C C . VAL A 1 98 ? -2.371 -3.491 6.599 1.00 91.62 98 VAL A C 1
ATOM 762 O O . VAL A 1 98 ? -2.572 -2.519 5.872 1.00 91.62 98 VAL A O 1
ATOM 765 N N . LYS A 1 99 ? -3.355 -4.112 7.253 1.00 90.69 99 LYS A N 1
ATOM 766 C CA . LYS A 1 99 ? -4.765 -3.742 7.064 1.00 90.69 99 LYS A CA 1
ATOM 767 C C . LYS A 1 99 ? -5.054 -2.337 7.573 1.00 90.69 99 LYS A C 1
ATOM 769 O O . LYS A 1 99 ? -5.737 -1.573 6.909 1.00 90.69 99 LYS A O 1
ATOM 774 N N . ASN A 1 100 ? -4.531 -1.983 8.741 1.00 91.12 100 ASN A N 1
ATOM 775 C CA . ASN A 1 100 ? -4.790 -0.683 9.342 1.00 91.12 100 ASN A CA 1
ATOM 776 C C . ASN A 1 100 ? -3.472 -0.018 9.721 1.00 91.12 100 ASN A C 1
ATOM 778 O O . ASN A 1 100 ? -2.763 -0.476 10.614 1.00 91.12 100 ASN A O 1
ATOM 782 N N . VAL A 1 101 ? -3.147 1.081 9.055 1.00 92.81 101 VAL A N 1
ATOM 783 C CA . VAL A 1 101 ? -2.009 1.926 9.402 1.00 92.81 101 VAL A CA 1
ATOM 784 C C . VAL A 1 101 ? -2.514 3.233 9.982 1.00 92.81 101 VAL A C 1
ATOM 786 O O . VAL A 1 101 ? -3.266 3.962 9.333 1.00 92.81 101 VAL A O 1
ATOM 789 N N . LEU A 1 102 ? -2.102 3.515 11.213 1.00 91.62 102 LEU A N 1
ATOM 790 C CA . LEU A 1 102 ? -2.430 4.739 11.931 1.00 91.62 102 LEU A CA 1
ATOM 791 C C . LEU A 1 102 ? -1.484 5.874 11.521 1.00 91.62 102 LEU A C 1
ATOM 793 O O . LEU A 1 102 ? -0.265 5.687 11.501 1.00 91.62 102 LEU A O 1
ATOM 797 N N . GLY A 1 103 ? -2.046 7.058 11.263 1.00 86.94 103 GLY A N 1
ATOM 798 C CA . GLY A 1 103 ? -1.263 8.265 10.971 1.00 86.94 103 GLY A CA 1
ATOM 799 C C . GLY A 1 103 ? -0.555 8.214 9.616 1.00 86.94 103 GLY A C 1
ATOM 800 O O . GLY A 1 103 ? 0.571 8.692 9.488 1.00 86.94 103 GLY A O 1
ATOM 801 N N . MET A 1 104 ? -1.185 7.577 8.628 1.00 88.31 104 MET A N 1
ATOM 802 C CA . MET A 1 104 ? -0.688 7.546 7.258 1.00 88.31 104 MET A CA 1
ATOM 803 C C . MET A 1 104 ? -0.972 8.884 6.568 1.00 88.31 104 MET A C 1
ATOM 805 O O . MET A 1 104 ? -2.128 9.221 6.315 1.00 88.31 104 MET A O 1
ATOM 809 N N . ASP A 1 105 ? 0.088 9.612 6.233 1.00 89.75 105 ASP A N 1
ATOM 810 C CA . ASP A 1 105 ? 0.058 10.681 5.239 1.00 89.75 105 ASP A CA 1
ATOM 811 C C . ASP A 1 105 ? 0.880 10.227 4.031 1.00 89.75 105 ASP A C 1
ATOM 813 O O . ASP A 1 105 ? 2.078 9.964 4.115 1.00 89.75 105 ASP A O 1
ATOM 817 N N . THR A 1 106 ? 0.214 10.078 2.892 1.00 89.25 106 THR A N 1
ATOM 818 C CA . THR A 1 106 ? 0.784 9.422 1.713 1.00 89.25 106 THR A CA 1
ATOM 819 C C . THR A 1 106 ? 1.860 10.275 1.050 1.00 89.25 106 THR A C 1
ATOM 821 O O . THR A 1 106 ? 2.788 9.734 0.446 1.00 89.25 106 THR A O 1
ATOM 824 N N . LYS A 1 107 ? 1.808 11.606 1.215 1.00 89.69 107 LYS A N 1
ATOM 825 C CA . LYS A 1 107 ? 2.835 12.519 0.695 1.00 89.69 107 LYS A CA 1
ATOM 826 C C . LYS A 1 107 ? 4.144 12.388 1.465 1.00 89.69 107 LYS A C 1
ATOM 828 O O . LYS A 1 107 ? 5.187 12.214 0.833 1.00 89.69 107 LYS A O 1
ATOM 833 N N . THR A 1 108 ? 4.089 12.455 2.795 1.00 91.38 108 THR A N 1
ATOM 834 C CA . THR A 1 108 ? 5.270 12.270 3.655 1.00 91.38 108 THR A CA 1
ATOM 835 C C . THR A 1 108 ? 5.804 10.849 3.551 1.00 91.38 108 THR A C 1
ATOM 837 O O . THR A 1 108 ? 6.997 10.670 3.327 1.00 91.38 108 THR A O 1
ATOM 840 N N . MET A 1 109 ? 4.924 9.844 3.564 1.00 91.25 109 MET A N 1
ATOM 841 C CA . MET A 1 109 ? 5.313 8.443 3.403 1.00 91.25 109 MET A CA 1
ATOM 842 C C . MET A 1 109 ? 6.066 8.194 2.093 1.00 91.25 109 MET A C 1
ATOM 844 O O . MET A 1 109 ? 7.113 7.553 2.099 1.00 91.25 109 MET A O 1
ATOM 848 N N . ARG A 1 110 ? 5.587 8.737 0.966 1.00 91.94 110 ARG A N 1
ATOM 849 C CA . ARG A 1 110 ? 6.290 8.644 -0.323 1.00 91.94 110 ARG A CA 1
ATOM 850 C C . ARG A 1 110 ? 7.681 9.271 -0.249 1.00 91.94 110 ARG A C 1
ATOM 852 O O . ARG A 1 110 ? 8.643 8.665 -0.709 1.00 91.94 110 ARG A O 1
ATOM 859 N N . GLN A 1 111 ? 7.792 10.471 0.321 1.00 92.31 111 GLN A N 1
ATOM 860 C CA . GLN A 1 111 ? 9.082 11.150 0.473 1.00 92.31 111 GLN A CA 1
ATOM 861 C C . GLN A 1 111 ? 10.049 10.345 1.344 1.00 92.31 111 GLN A C 1
ATOM 863 O O . GLN A 1 111 ? 11.234 10.270 1.032 1.00 92.31 111 GLN A O 1
ATOM 868 N N . ASP A 1 112 ? 9.561 9.737 2.419 1.00 93.19 112 ASP A N 1
ATOM 869 C CA . ASP A 1 112 ? 10.398 8.959 3.326 1.00 93.19 112 ASP A CA 1
ATOM 870 C C . ASP A 1 112 ? 10.810 7.613 2.725 1.00 93.19 112 ASP A C 1
ATOM 872 O O . ASP A 1 112 ? 11.974 7.231 2.844 1.00 93.19 112 ASP A O 1
ATOM 876 N N . ILE A 1 113 ? 9.914 6.943 1.991 1.00 92.56 113 ILE A N 1
ATOM 877 C CA . ILE A 1 113 ? 10.272 5.765 1.191 1.00 92.56 113 ILE A CA 1
ATOM 878 C C . ILE A 1 113 ? 11.341 6.146 0.163 1.00 92.56 113 ILE A C 1
ATOM 880 O O . ILE A 1 113 ? 12.358 5.467 0.090 1.00 92.56 113 ILE A O 1
ATOM 884 N N . MET A 1 114 ? 11.164 7.247 -0.574 1.00 92.75 114 MET A N 1
ATOM 885 C CA . MET A 1 114 ? 12.118 7.705 -1.591 1.00 92.75 114 MET A CA 1
ATOM 886 C C . MET A 1 114 ? 13.521 7.955 -1.020 1.00 92.75 114 MET A C 1
ATOM 888 O O . MET A 1 114 ? 14.516 7.589 -1.637 1.00 92.75 114 MET A O 1
ATOM 892 N N . LYS A 1 115 ? 13.618 8.545 0.179 1.00 92.94 115 LYS A N 1
ATOM 893 C CA . LYS A 1 115 ? 14.909 8.791 0.848 1.00 92.94 115 LYS A CA 1
ATOM 894 C C . LYS A 1 115 ? 15.641 7.503 1.217 1.00 92.94 115 LYS A C 1
ATOM 896 O O . LYS A 1 115 ? 16.868 7.474 1.203 1.00 92.94 115 LYS A O 1
ATOM 901 N N . GLU A 1 116 ? 14.910 6.464 1.611 1.00 92.00 116 GLU A N 1
ATOM 902 C CA . GLU A 1 116 ? 15.506 5.184 2.008 1.00 92.00 116 GLU A CA 1
ATOM 903 C C . GLU A 1 116 ? 15.751 4.261 0.807 1.00 92.00 116 GLU A C 1
ATOM 905 O O . GLU A 1 116 ? 16.659 3.425 0.845 1.00 92.00 11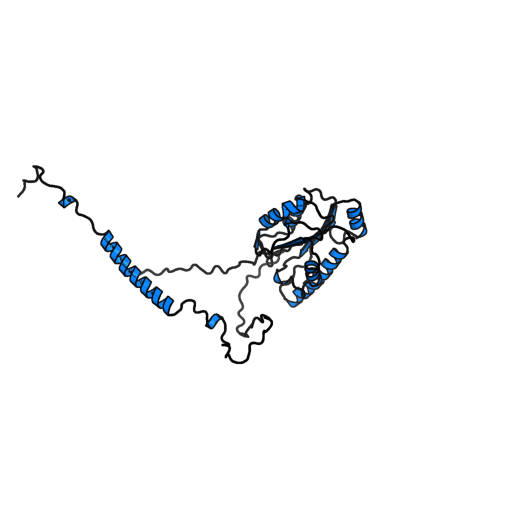6 GLU A O 1
ATOM 910 N N . LEU A 1 117 ? 14.980 4.438 -0.267 1.00 92.69 117 LEU A N 1
ATOM 911 C CA . LEU A 1 117 ? 15.044 3.635 -1.477 1.00 92.69 117 LEU A CA 1
ATOM 912 C C . LEU A 1 117 ? 16.426 3.703 -2.116 1.00 92.69 117 LEU A C 1
ATOM 914 O O . LEU A 1 117 ? 16.922 4.778 -2.449 1.00 92.69 117 LEU A O 1
ATOM 918 N N . CYS A 1 118 ? 17.067 2.544 -2.263 1.00 91.56 118 CYS A N 1
ATOM 919 C CA . CYS A 1 118 ? 18.406 2.424 -2.833 1.00 91.56 118 CYS A CA 1
ATOM 920 C C . CYS A 1 118 ? 19.444 3.337 -2.143 1.00 91.56 118 CYS A C 1
ATOM 922 O O . CYS A 1 118 ? 20.402 3.798 -2.764 1.00 91.56 118 CYS A O 1
ATOM 924 N N . GLY A 1 119 ? 19.244 3.640 -0.851 1.00 88.44 119 GLY A N 1
ATOM 925 C CA . GLY A 1 119 ? 20.079 4.586 -0.106 1.00 88.44 119 GLY A CA 1
ATOM 926 C C . GLY A 1 119 ? 19.953 6.038 -0.585 1.00 88.44 119 GLY A C 1
ATOM 927 O O . GLY A 1 119 ? 20.924 6.789 -0.490 1.00 88.44 119 GLY A O 1
ATOM 928 N N . GLY A 1 120 ? 18.796 6.411 -1.138 1.00 88.06 120 GLY A N 1
ATOM 929 C CA . GLY A 1 120 ? 18.503 7.735 -1.688 1.00 88.06 120 GLY A CA 1
ATOM 930 C C . GLY A 1 120 ? 19.033 7.958 -3.106 1.00 88.06 120 GLY A C 1
ATOM 931 O O . GLY A 1 120 ? 19.084 9.097 -3.564 1.00 88.06 120 GLY A O 1
ATOM 932 N N . LYS A 1 121 ? 19.467 6.895 -3.794 1.00 87.62 121 LYS A N 1
ATOM 933 C CA . LYS A 1 121 ? 20.013 6.941 -5.158 1.00 87.62 121 LYS A CA 1
ATOM 934 C C . LYS A 1 121 ? 19.010 6.350 -6.141 1.00 87.62 121 LYS A C 1
ATOM 936 O O . LYS A 1 121 ? 19.126 5.195 -6.540 1.00 87.62 121 LYS A O 1
ATOM 941 N N . VAL A 1 122 ? 18.005 7.144 -6.477 1.00 91.19 122 VAL A N 1
ATOM 942 C CA . VAL A 1 122 ? 17.032 6.836 -7.528 1.00 91.19 122 VAL A CA 1
ATOM 943 C C . VAL A 1 122 ? 17.406 7.664 -8.750 1.00 91.19 122 VAL A C 1
ATOM 945 O O . VAL A 1 122 ? 17.618 8.869 -8.627 1.00 91.19 122 VAL A O 1
ATOM 948 N N . ASP A 1 123 ? 17.525 7.022 -9.910 1.00 92.56 123 ASP A N 1
ATOM 949 C CA . ASP A 1 123 ? 17.981 7.674 -11.142 1.00 92.56 123 ASP A CA 1
ATOM 950 C C . ASP A 1 123 ? 16.856 8.484 -11.799 1.00 92.56 123 ASP A C 1
ATOM 952 O O . ASP A 1 123 ? 17.086 9.566 -12.345 1.00 92.56 123 ASP A O 1
ATOM 956 N N . HIS A 1 124 ? 15.624 7.974 -11.720 1.00 92.88 124 HIS A N 1
ATOM 957 C CA . HIS A 1 124 ? 14.450 8.584 -12.338 1.00 92.88 124 HIS A CA 1
ATOM 958 C C . HIS A 1 124 ? 13.239 8.563 -11.398 1.00 92.88 124 HIS A C 1
ATOM 960 O O . HIS A 1 124 ? 12.863 7.509 -10.892 1.00 92.88 124 HIS A O 1
ATOM 966 N N . GLU A 1 125 ? 12.591 9.714 -11.208 1.00 93.69 125 GLU A N 1
ATOM 967 C CA . GLU A 1 125 ? 11.293 9.847 -10.534 1.00 93.69 125 GLU A CA 1
ATOM 968 C C . GLU A 1 125 ? 10.310 10.501 -11.509 1.00 93.69 125 GLU A C 1
ATOM 970 O O . GLU A 1 125 ? 10.515 11.640 -11.925 1.00 93.69 125 GLU A O 1
ATOM 975 N N . GLU A 1 126 ? 9.254 9.785 -11.888 1.00 94.62 126 GLU A N 1
ATOM 976 C CA . GLU A 1 126 ? 8.312 10.228 -12.921 1.00 94.62 126 GLU A CA 1
ATOM 977 C C . GLU A 1 126 ? 6.857 10.042 -12.481 1.00 94.62 126 GLU A C 1
ATOM 979 O O . GLU A 1 126 ? 6.512 9.094 -11.771 1.00 94.62 126 GLU A O 1
ATOM 984 N N . PHE A 1 127 ? 5.982 10.943 -12.932 1.00 93.38 127 PHE A N 1
ATOM 985 C CA . PHE A 1 127 ? 4.538 10.801 -12.747 1.00 93.38 127 PHE A CA 1
ATOM 986 C C . PHE A 1 127 ? 3.949 9.870 -13.811 1.00 93.38 127 PHE A C 1
ATOM 988 O O . PHE A 1 127 ? 4.318 9.934 -14.990 1.00 93.38 127 PHE A O 1
ATOM 995 N N . TRP A 1 128 ? 2.997 9.029 -13.412 1.00 90.00 128 TRP A N 1
ATOM 996 C CA . TRP A 1 128 ? 2.245 8.204 -14.351 1.00 90.00 128 TRP A CA 1
ATOM 997 C C . TRP A 1 128 ? 1.525 9.071 -15.398 1.00 90.00 128 TRP A C 1
ATOM 999 O O . TRP A 1 128 ? 0.842 10.031 -15.060 1.00 90.00 128 TRP A O 1
ATOM 1009 N N . GLY A 1 129 ? 1.689 8.747 -16.683 1.00 88.50 129 GLY A N 1
ATOM 1010 C CA . GLY A 1 129 ? 1.196 9.555 -17.809 1.00 88.50 129 GLY A CA 1
ATOM 1011 C C . GLY A 1 129 ? 2.245 10.483 -18.437 1.00 88.50 129 GLY A C 1
ATOM 1012 O O . GLY A 1 129 ? 2.054 10.924 -19.567 1.00 88.50 129 GLY A O 1
ATOM 1013 N N . LEU A 1 130 ? 3.374 10.725 -17.757 1.00 88.50 130 LEU A N 1
ATOM 1014 C CA . LEU A 1 130 ? 4.562 11.378 -18.337 1.00 88.50 130 LEU A CA 1
ATOM 1015 C C . LEU A 1 130 ? 5.669 10.378 -18.703 1.00 88.50 130 LEU A C 1
ATOM 1017 O O . LEU A 1 130 ? 6.608 10.716 -19.424 1.00 88.50 130 LEU A O 1
ATOM 1021 N N . VAL A 1 131 ? 5.552 9.142 -18.215 1.00 91.94 131 VAL A N 1
ATOM 1022 C CA . VAL A 1 131 ? 6.434 8.024 -18.554 1.00 91.94 131 VAL A CA 1
ATOM 1023 C C . VAL A 1 131 ? 5.753 7.110 -19.571 1.00 91.94 131 VAL A C 1
ATOM 1025 O O . VAL A 1 131 ? 4.608 6.703 -19.386 1.00 91.94 131 VAL A O 1
ATOM 1028 N N . GLY A 1 132 ? 6.463 6.813 -20.658 1.00 89.56 132 GLY A N 1
ATOM 1029 C CA . GLY A 1 132 ? 6.068 5.814 -21.650 1.00 89.56 132 GLY A CA 1
ATOM 1030 C C . GLY A 1 132 ? 6.854 4.514 -21.488 1.00 89.56 132 GLY A C 1
ATOM 1031 O O . GLY A 1 132 ? 7.887 4.485 -20.811 1.00 89.56 132 GLY A O 1
ATOM 1032 N N . GLU A 1 133 ? 6.387 3.459 -22.153 1.00 89.31 133 GLU A N 1
ATOM 1033 C CA . GLU A 1 133 ? 7.016 2.130 -22.132 1.00 89.31 133 GLU A CA 1
ATOM 1034 C C . GLU A 1 133 ? 8.485 2.187 -22.582 1.00 89.31 133 GLU A C 1
ATOM 1036 O O . GLU A 1 133 ? 9.346 1.674 -21.873 1.00 89.31 133 GLU A O 1
ATOM 1041 N N . ASP A 1 134 ? 8.798 2.927 -23.652 1.00 91.69 134 ASP A N 1
ATOM 1042 C CA . ASP A 1 134 ? 10.166 3.075 -24.180 1.00 91.69 134 ASP A CA 1
ATOM 1043 C C . ASP A 1 134 ? 11.166 3.595 -23.132 1.00 91.69 134 ASP A C 1
ATOM 1045 O O . ASP A 1 134 ? 12.308 3.138 -23.034 1.00 91.69 134 ASP A O 1
ATOM 1049 N N . LYS A 1 135 ? 10.742 4.572 -22.319 1.00 92.38 135 LYS A N 1
ATOM 1050 C CA . LYS A 1 135 ? 11.592 5.175 -21.282 1.00 92.38 135 LYS A CA 1
ATOM 1051 C C . LYS A 1 135 ? 11.806 4.205 -20.124 1.00 92.38 135 LYS A C 1
ATOM 1053 O O . LYS A 1 135 ? 12.907 4.130 -19.578 1.00 92.38 135 LYS A O 1
ATOM 1058 N N . MET A 1 136 ? 10.767 3.454 -19.769 1.00 93.06 136 MET A N 1
ATOM 1059 C CA . MET A 1 136 ? 10.846 2.427 -18.739 1.00 93.06 136 MET A CA 1
ATOM 1060 C C . MET A 1 136 ? 11.732 1.257 -19.196 1.00 93.06 136 MET A C 1
ATOM 1062 O O . MET A 1 136 ? 12.572 0.791 -18.430 1.00 93.06 136 MET A O 1
ATOM 1066 N N . GLU A 1 137 ? 11.638 0.850 -20.464 1.00 94.12 137 GLU A N 1
ATOM 1067 C CA . GLU A 1 137 ? 12.513 -0.157 -21.068 1.00 94.12 137 GLU A CA 1
ATOM 1068 C C . GLU A 1 137 ? 13.974 0.308 -21.126 1.00 94.12 137 GLU A C 1
ATOM 1070 O O . GLU A 1 137 ? 14.872 -0.454 -20.760 1.00 94.12 137 GLU A O 1
ATOM 1075 N N . SER A 1 138 ? 14.234 1.564 -21.512 1.00 93.50 138 SER A N 1
ATOM 1076 C CA . SER A 1 138 ? 15.595 2.116 -21.468 1.00 93.50 138 SER A CA 1
ATOM 1077 C C . SER A 1 138 ? 16.158 2.100 -20.052 1.00 93.50 138 SER A C 1
ATOM 1079 O O . SER A 1 138 ? 17.268 1.619 -19.862 1.00 93.50 138 SER A O 1
ATOM 1081 N N . SER A 1 139 ? 15.381 2.532 -19.051 1.00 93.12 139 SER A N 1
ATOM 1082 C CA . SER A 1 139 ? 15.824 2.515 -17.651 1.00 93.12 139 SER A CA 1
ATOM 1083 C C . SER A 1 139 ? 16.226 1.112 -17.200 1.00 93.12 139 SER A C 1
ATOM 1085 O O . SER A 1 139 ? 17.277 0.939 -16.587 1.00 93.12 139 SER A O 1
ATOM 1087 N N . VAL A 1 140 ? 15.421 0.098 -17.534 1.00 93.94 140 VAL A N 1
ATOM 1088 C CA . VAL A 1 140 ? 15.720 -1.301 -17.193 1.00 93.94 140 VAL A CA 1
ATOM 1089 C C . VAL A 1 140 ? 16.985 -1.781 -17.908 1.00 93.94 140 VAL A C 1
ATOM 1091 O O . VAL A 1 140 ? 17.839 -2.404 -17.278 1.00 93.94 140 VAL A O 1
ATOM 1094 N N . ARG A 1 141 ? 17.142 -1.471 -19.201 1.00 93.19 141 ARG A N 1
ATOM 1095 C CA . ARG A 1 141 ? 18.335 -1.832 -19.986 1.00 93.19 141 ARG A CA 1
ATOM 1096 C C . ARG A 1 141 ? 19.614 -1.181 -19.461 1.00 93.19 141 ARG A C 1
ATOM 1098 O O . ARG A 1 141 ? 20.657 -1.830 -19.447 1.00 93.19 141 ARG A O 1
ATOM 1105 N N . ASP A 1 142 ? 19.523 0.071 -19.030 1.00 93.06 142 ASP A N 1
ATOM 1106 C CA . ASP A 1 142 ? 20.649 0.852 -18.514 1.00 93.06 142 ASP A CA 1
ATOM 1107 C C . ASP A 1 142 ? 20.967 0.503 -17.044 1.00 93.06 142 ASP A C 1
ATOM 1109 O O . ASP A 1 142 ? 21.947 0.987 -16.478 1.00 93.06 142 ASP A O 1
ATOM 1113 N N . GLY A 1 143 ? 20.157 -0.364 -16.419 1.00 90.69 143 GLY A N 1
ATOM 1114 C CA . GLY A 1 143 ? 20.280 -0.743 -15.010 1.00 90.69 143 GLY A CA 1
ATOM 1115 C C . GLY A 1 143 ? 19.894 0.373 -14.034 1.00 90.69 143 GLY A C 1
ATOM 1116 O O . GLY A 1 143 ? 20.178 0.259 -12.839 1.00 90.69 143 GLY A O 1
ATOM 1117 N N . ALA A 1 144 ? 19.258 1.433 -14.536 1.00 93.44 144 ALA A N 1
ATOM 1118 C CA . ALA A 1 144 ? 18.819 2.591 -13.776 1.00 93.44 144 ALA A CA 1
ATOM 1119 C C . ALA A 1 144 ? 17.566 2.272 -12.950 1.00 93.44 144 ALA A C 1
ATOM 1121 O O . ALA A 1 144 ? 16.665 1.547 -13.386 1.00 93.44 144 ALA A O 1
ATOM 1122 N N . LYS A 1 145 ? 17.505 2.834 -11.743 1.00 94.00 145 LYS A N 1
ATOM 1123 C CA . LYS A 1 145 ? 16.409 2.665 -10.790 1.00 94.00 145 LYS A CA 1
ATOM 1124 C C . LYS A 1 145 ? 15.365 3.743 -11.003 1.00 94.00 145 LYS A C 1
ATOM 1126 O O . LYS A 1 145 ? 15.626 4.927 -10.790 1.00 94.00 145 LYS A O 1
ATOM 1131 N N . MET A 1 146 ? 14.170 3.314 -11.392 1.00 95.25 146 MET A N 1
ATOM 1132 C CA . MET A 1 146 ? 13.059 4.207 -11.690 1.00 95.25 146 MET A CA 1
ATOM 1133 C C . MET A 1 146 ? 11.944 4.066 -10.661 1.00 95.25 146 MET A C 1
ATOM 1135 O O . MET A 1 146 ? 11.518 2.962 -10.319 1.00 95.25 146 MET A O 1
ATOM 1139 N N . VAL A 1 147 ? 11.429 5.202 -10.207 1.00 96.12 147 VAL A N 1
ATOM 1140 C CA . VAL A 1 147 ? 10.198 5.299 -9.432 1.00 96.12 147 VAL A CA 1
ATOM 1141 C C . VAL A 1 147 ? 9.135 5.960 -10.292 1.00 96.12 147 VAL A C 1
ATOM 1143 O O . VAL A 1 147 ? 9.322 7.068 -10.791 1.00 96.12 147 VAL A O 1
ATOM 1146 N N . VAL A 1 148 ? 7.999 5.287 -10.428 1.00 96.44 148 VAL A N 1
ATOM 1147 C CA . VAL A 1 148 ? 6.814 5.821 -11.092 1.00 96.44 148 VAL A CA 1
ATOM 1148 C C . VAL A 1 148 ? 5.740 6.006 -10.038 1.00 96.44 148 VAL A C 1
ATOM 1150 O O . VAL A 1 148 ? 5.361 5.043 -9.373 1.00 96.44 148 VAL A O 1
ATOM 1153 N N . TYR A 1 149 ? 5.253 7.231 -9.860 1.00 95.25 149 TYR A N 1
ATOM 1154 C CA . TYR A 1 149 ? 4.195 7.507 -8.893 1.00 95.25 149 TYR A CA 1
ATOM 1155 C C . TYR A 1 149 ? 2.885 7.885 -9.581 1.00 95.25 149 TYR A C 1
ATOM 1157 O O . TYR A 1 149 ? 2.864 8.639 -10.552 1.00 95.25 149 TYR A O 1
ATOM 1165 N N . ASN A 1 150 ? 1.778 7.378 -9.045 1.00 95.12 150 ASN A N 1
ATOM 1166 C CA . ASN A 1 150 ? 0.427 7.751 -9.436 1.00 95.12 150 ASN A CA 1
ATOM 1167 C C . ASN A 1 150 ? -0.412 8.057 -8.192 1.00 95.12 150 ASN A C 1
ATOM 1169 O O . ASN A 1 150 ? -0.360 7.327 -7.202 1.00 95.12 150 ASN A O 1
ATOM 1173 N N . SER A 1 151 ? -1.220 9.112 -8.247 1.00 92.69 151 SER A N 1
ATOM 1174 C CA . SER A 1 151 ? -2.199 9.417 -7.205 1.00 92.69 151 SER A CA 1
ATOM 1175 C C . SER A 1 151 ? -3.571 9.520 -7.842 1.00 92.69 151 SER A C 1
ATOM 1177 O O . SER A 1 151 ? -3.787 10.398 -8.669 1.00 92.69 151 SER A O 1
ATOM 1179 N N . MET A 1 152 ? -4.498 8.661 -7.422 1.00 91.88 152 MET A N 1
ATOM 1180 C CA . MET A 1 152 ? -5.887 8.730 -7.866 1.00 91.88 152 MET A CA 1
ATOM 1181 C C . MET A 1 152 ? -6.483 10.065 -7.413 1.00 91.88 152 MET A C 1
ATOM 1183 O O . MET A 1 152 ? -6.441 10.395 -6.225 1.00 91.88 152 MET A O 1
ATOM 1187 N N . GLU A 1 153 ? -6.991 10.849 -8.364 1.00 78.06 153 GLU A N 1
ATOM 1188 C CA . GLU A 1 153 ? -7.457 12.217 -8.108 1.00 78.06 153 GLU A CA 1
ATOM 1189 C C . GLU A 1 153 ? -8.772 12.242 -7.323 1.00 78.06 153 GLU A C 1
ATOM 1191 O O . GLU A 1 153 ? -8.974 13.110 -6.476 1.00 78.06 153 GLU A O 1
ATOM 1196 N N . THR A 1 154 ? -9.661 11.277 -7.575 1.00 82.56 154 THR A N 1
ATOM 1197 C CA . THR A 1 154 ? -10.984 11.211 -6.943 1.00 82.56 154 THR A CA 1
ATOM 1198 C C . THR A 1 154 ? -10.953 10.324 -5.693 1.00 82.56 154 THR A C 1
ATOM 1200 O O . THR A 1 154 ? -10.695 9.121 -5.800 1.00 82.56 154 THR A O 1
ATOM 1203 N N . PRO A 1 155 ? -11.243 10.866 -4.494 1.00 86.81 155 PRO A N 1
ATOM 1204 C CA . PRO A 1 155 ? -11.405 10.054 -3.297 1.00 86.81 155 PRO A CA 1
ATOM 1205 C C . PRO A 1 155 ? -12.595 9.109 -3.429 1.00 86.81 155 PRO A C 1
ATOM 1207 O O . PRO A 1 155 ? -13.656 9.500 -3.914 1.00 86.81 155 PRO A O 1
ATOM 1210 N N . LEU A 1 156 ? -12.455 7.881 -2.930 1.00 89.88 156 LEU A N 1
ATOM 1211 C CA . LEU A 1 156 ? -13.543 6.913 -3.015 1.00 89.88 156 LEU A CA 1
ATOM 1212 C C . LEU A 1 156 ? -14.795 7.405 -2.264 1.00 89.88 156 LEU A C 1
ATOM 1214 O O . LEU A 1 156 ? -14.685 7.859 -1.114 1.00 89.88 156 LEU A O 1
ATOM 1218 N N . PRO A 1 157 ? -15.995 7.289 -2.861 1.00 89.06 157 PRO A N 1
ATOM 1219 C CA . PRO A 1 157 ? -17.233 7.720 -2.229 1.00 89.06 157 PRO A CA 1
ATOM 1220 C C . PRO A 1 157 ? -17.609 6.805 -1.055 1.00 89.06 157 PRO A C 1
ATOM 1222 O O . PRO A 1 157 ? -17.098 5.690 -0.894 1.00 89.06 157 PRO A O 1
ATOM 1225 N N . ARG A 1 158 ? -18.523 7.298 -0.208 1.00 84.50 158 ARG A N 1
ATOM 1226 C CA . ARG A 1 158 ? -19.085 6.528 0.921 1.00 84.50 158 ARG A CA 1
ATOM 1227 C C . ARG A 1 158 ? -20.167 5.544 0.468 1.00 84.50 158 ARG A C 1
ATOM 1229 O O . ARG A 1 158 ? -20.340 4.502 1.090 1.00 84.50 158 ARG A O 1
ATOM 1236 N N . THR A 1 159 ? -20.884 5.868 -0.605 1.00 87.44 159 THR A N 1
ATOM 1237 C CA . THR A 1 159 ? -21.984 5.053 -1.128 1.00 87.44 159 THR A CA 1
ATOM 1238 C C . THR A 1 159 ? -21.452 3.805 -1.817 1.00 87.44 159 THR A C 1
ATOM 1240 O O . THR A 1 159 ? -20.667 3.911 -2.755 1.00 87.44 159 THR A O 1
ATOM 1243 N N . ARG A 1 160 ? -21.921 2.628 -1.392 1.00 84.56 160 ARG A N 1
ATOM 1244 C CA . ARG A 1 160 ? -21.421 1.326 -1.859 1.00 84.56 160 ARG A CA 1
ATOM 1245 C C . ARG A 1 160 ? -21.421 1.167 -3.385 1.00 84.56 160 ARG A C 1
ATOM 1247 O O . ARG A 1 160 ? -20.394 0.801 -3.932 1.00 84.56 160 ARG A O 1
ATOM 1254 N N . GLY A 1 161 ? -22.530 1.474 -4.064 1.00 86.31 161 GLY A N 1
ATOM 1255 C CA . GLY A 1 161 ? -22.642 1.285 -5.520 1.00 86.31 161 GLY A CA 1
ATOM 1256 C C . GLY A 1 161 ? -21.621 2.106 -6.315 1.00 86.31 161 GLY A C 1
ATOM 1257 O O . GLY A 1 161 ? -20.809 1.543 -7.038 1.00 86.31 161 GLY A O 1
ATOM 1258 N N . ALA A 1 162 ? -21.595 3.425 -6.098 1.00 88.25 162 ALA A N 1
ATOM 1259 C CA . ALA A 1 162 ? -20.621 4.314 -6.741 1.00 88.25 162 ALA A CA 1
ATOM 1260 C C . ALA A 1 162 ? -19.170 3.993 -6.335 1.00 88.25 162 ALA A C 1
ATOM 1262 O O . ALA A 1 162 ? -18.240 4.192 -7.110 1.00 88.25 162 ALA A O 1
ATOM 1263 N N . ARG A 1 163 ? -18.962 3.488 -5.111 1.00 91.69 163 ARG A N 1
ATOM 1264 C CA . ARG A 1 163 ? -17.642 3.072 -4.626 1.00 91.69 163 ARG A CA 1
ATOM 1265 C C . ARG A 1 163 ? -17.130 1.856 -5.387 1.00 91.69 163 ARG A C 1
ATOM 1267 O O . ARG A 1 163 ? -15.976 1.867 -5.794 1.00 91.69 163 ARG A O 1
ATOM 1274 N N . GLU A 1 164 ? -17.966 0.836 -5.561 1.00 91.06 164 GLU A N 1
ATOM 1275 C CA . GLU A 1 164 ? -17.613 -0.385 -6.294 1.00 91.06 164 GLU A CA 1
ATOM 1276 C C . GLU A 1 164 ? -17.295 -0.088 -7.769 1.00 91.06 164 GLU A C 1
ATOM 1278 O O . GLU A 1 164 ? -16.340 -0.643 -8.303 1.00 91.06 164 GLU A O 1
ATOM 1283 N N . GLU A 1 165 ? -18.036 0.819 -8.410 1.00 91.19 165 GLU A N 1
ATOM 1284 C CA . GLU A 1 165 ? -17.778 1.251 -9.792 1.00 91.19 165 GLU A CA 1
ATOM 1285 C C . GLU A 1 165 ? -16.411 1.939 -9.933 1.00 91.19 165 GLU A C 1
ATOM 1287 O O . GLU A 1 165 ? -15.564 1.478 -10.694 1.00 91.19 165 GLU A O 1
ATOM 1292 N N . ILE A 1 166 ? -16.139 2.961 -9.114 1.00 93.19 166 ILE A N 1
ATOM 1293 C CA . ILE A 1 166 ? -14.855 3.681 -9.144 1.00 93.19 166 ILE A CA 1
ATOM 1294 C C . ILE A 1 166 ? -13.689 2.758 -8.765 1.00 93.19 166 ILE A C 1
ATOM 1296 O O . ILE A 1 166 ? -12.596 2.873 -9.317 1.00 93.19 166 ILE A O 1
ATOM 1300 N N . LEU A 1 167 ? -13.896 1.823 -7.830 1.00 94.38 167 LEU A N 1
ATOM 1301 C CA . LEU A 1 167 ? -12.884 0.826 -7.478 1.00 94.38 167 LEU A CA 1
ATOM 1302 C C . LEU A 1 167 ? -12.511 -0.051 -8.670 1.00 94.38 167 LEU A C 1
ATOM 1304 O O . LEU A 1 167 ? -11.324 -0.297 -8.867 1.00 94.38 167 LEU A O 1
ATOM 1308 N N . ARG A 1 168 ? -13.494 -0.483 -9.466 1.00 94.38 168 ARG A N 1
ATOM 1309 C CA . ARG A 1 168 ? -13.256 -1.292 -10.667 1.00 94.38 168 ARG A CA 1
ATOM 1310 C C . ARG A 1 168 ? -12.499 -0.521 -11.738 1.00 94.38 168 ARG A C 1
ATOM 1312 O O . ARG A 1 168 ? -11.575 -1.074 -12.329 1.00 94.38 168 ARG A O 1
ATOM 1319 N N . ASP A 1 169 ? -12.845 0.743 -11.952 1.00 93.94 169 ASP A N 1
ATOM 1320 C CA . ASP A 1 169 ? -12.145 1.595 -12.918 1.00 93.94 169 ASP A CA 1
ATOM 1321 C C . ASP A 1 169 ? -10.694 1.845 -12.488 1.00 93.94 169 ASP A C 1
ATOM 1323 O O . ASP A 1 169 ? -9.760 1.675 -13.279 1.00 93.94 169 ASP A O 1
ATOM 1327 N N . ASN A 1 170 ? -10.482 2.160 -11.206 1.00 95.19 170 ASN A N 1
ATOM 1328 C CA . ASN A 1 170 ? -9.144 2.317 -10.640 1.00 95.19 170 ASN A CA 1
ATOM 1329 C C . ASN A 1 170 ? -8.346 1.008 -10.721 1.00 95.19 170 ASN A C 1
ATOM 1331 O O . ASN A 1 170 ? -7.167 1.025 -11.063 1.00 95.19 170 ASN A O 1
ATOM 1335 N N . ASP A 1 171 ? -8.973 -0.136 -10.443 1.00 95.69 171 ASP A N 1
ATOM 1336 C CA . ASP A 1 171 ? -8.349 -1.457 -10.532 1.00 95.69 171 ASP A CA 1
ATOM 1337 C C . ASP A 1 171 ? -7.924 -1.806 -11.968 1.00 95.69 171 ASP A C 1
ATOM 1339 O O . ASP A 1 171 ? -6.809 -2.287 -12.190 1.00 95.69 171 ASP A O 1
ATOM 1343 N N . ALA A 1 172 ? -8.751 -1.482 -12.966 1.00 95.75 172 ALA A N 1
ATOM 1344 C CA . ALA A 1 172 ? -8.387 -1.606 -14.376 1.00 95.75 172 ALA A CA 1
ATOM 1345 C C . ALA A 1 172 ? -7.199 -0.699 -14.739 1.00 95.75 172 ALA A C 1
ATOM 1347 O O . ALA A 1 172 ? -6.273 -1.132 -15.434 1.00 95.75 172 ALA A O 1
ATOM 1348 N N . GLN A 1 173 ? -7.172 0.533 -14.220 1.00 94.62 173 GLN A N 1
ATOM 1349 C CA . GLN A 1 173 ? -6.058 1.458 -14.426 1.00 94.62 173 GLN A CA 1
ATOM 1350 C C . GLN A 1 173 ? -4.759 0.934 -13.796 1.00 94.62 173 GLN A C 1
ATOM 1352 O O . GLN A 1 173 ? -3.719 0.911 -14.456 1.00 94.62 173 GLN A O 1
ATOM 1357 N N . ILE A 1 174 ? -4.816 0.441 -12.555 1.00 93.75 174 ILE A N 1
ATOM 1358 C CA . ILE A 1 174 ? -3.681 -0.183 -11.859 1.00 93.75 174 ILE A CA 1
ATOM 1359 C C . ILE A 1 174 ? -3.188 -1.404 -12.641 1.00 93.75 174 ILE A C 1
ATOM 1361 O O . ILE A 1 174 ? -1.983 -1.576 -12.833 1.00 93.75 174 ILE A O 1
ATOM 1365 N N . SER A 1 175 ? -4.101 -2.230 -13.160 1.00 94.12 175 SER A N 1
ATOM 1366 C CA . SER A 1 175 ? -3.729 -3.358 -14.014 1.00 94.12 175 SER A CA 1
ATOM 1367 C C . SER A 1 175 ? -3.008 -2.907 -15.280 1.00 94.12 175 SER A C 1
ATOM 1369 O O . SER A 1 175 ? -2.081 -3.591 -15.712 1.00 94.12 175 SER A O 1
ATOM 1371 N N . SER A 1 176 ? -3.428 -1.799 -15.893 1.00 94.25 176 SER A N 1
ATOM 1372 C CA . SER A 1 176 ? -2.753 -1.235 -17.063 1.00 94.25 176 SER A CA 1
ATOM 1373 C C . SER A 1 176 ? -1.348 -0.751 -16.713 1.00 94.25 176 SER A C 1
ATOM 1375 O O . SER A 1 176 ? -0.416 -1.008 -17.469 1.00 94.25 176 SER A O 1
ATOM 1377 N N . MET A 1 177 ? -1.175 -0.111 -15.551 1.00 93.62 177 MET A N 1
ATOM 1378 C CA . MET A 1 177 ? 0.142 0.322 -15.069 1.00 93.62 177 MET A CA 1
ATOM 1379 C C . MET A 1 177 ? 1.086 -0.862 -14.905 1.00 93.62 177 MET A C 1
ATOM 1381 O O . MET A 1 177 ? 2.175 -0.865 -15.469 1.00 93.62 177 MET A O 1
ATOM 1385 N N . ILE A 1 178 ? 0.651 -1.902 -14.193 1.00 92.25 178 ILE A N 1
ATOM 1386 C CA . ILE A 1 178 ? 1.466 -3.100 -13.959 1.00 92.25 178 ILE A CA 1
ATOM 1387 C C . ILE A 1 178 ? 1.827 -3.791 -15.281 1.00 92.25 178 ILE A C 1
ATOM 1389 O O . ILE A 1 178 ? 2.943 -4.274 -15.427 1.00 92.25 178 ILE A O 1
ATOM 1393 N N . ARG A 1 179 ? 0.914 -3.822 -16.261 1.00 91.88 179 ARG A N 1
ATOM 1394 C CA . ARG A 1 179 ? 1.161 -4.437 -17.577 1.00 91.88 179 ARG A CA 1
ATOM 1395 C C . ARG A 1 179 ? 2.106 -3.636 -18.469 1.00 91.88 179 ARG A C 1
ATOM 1397 O O . ARG A 1 179 ? 2.746 -4.245 -19.315 1.00 91.88 179 ARG A O 1
ATOM 1404 N N . SER A 1 180 ? 2.192 -2.319 -18.282 1.00 92.69 180 SER A N 1
ATOM 1405 C CA . SER A 1 180 ? 3.132 -1.468 -19.028 1.00 92.69 180 SER A CA 1
ATOM 1406 C C . SER A 1 180 ? 4.595 -1.705 -18.634 1.00 92.69 180 SER A C 1
ATOM 1408 O O . SER A 1 180 ? 5.506 -1.316 -19.359 1.00 92.69 180 SER A O 1
ATOM 1410 N N . ILE A 1 181 ? 4.838 -2.345 -17.482 1.00 93.06 181 ILE A N 1
ATOM 1411 C CA . ILE A 1 181 ? 6.182 -2.697 -17.021 1.00 93.06 181 ILE A CA 1
ATOM 1412 C C . ILE A 1 181 ? 6.815 -3.694 -18.012 1.00 93.06 181 ILE A C 1
ATOM 1414 O O . ILE A 1 181 ? 6.199 -4.725 -18.297 1.00 93.06 181 ILE A O 1
ATOM 1418 N N . PRO A 1 182 ? 8.048 -3.444 -18.502 1.00 93.31 182 PRO A N 1
ATOM 1419 C CA . PRO A 1 182 ? 8.703 -4.304 -19.480 1.00 93.31 182 PRO A CA 1
ATOM 1420 C C . PRO A 1 182 ? 8.785 -5.758 -19.015 1.00 93.31 182 PRO A C 1
ATOM 1422 O O . PRO A 1 182 ? 9.130 -6.052 -17.864 1.00 93.31 182 PRO A O 1
ATOM 1425 N N . ALA A 1 183 ? 8.503 -6.687 -19.929 1.00 88.94 183 ALA A N 1
ATOM 1426 C CA . ALA A 1 183 ? 8.565 -8.112 -19.635 1.00 88.94 183 ALA A CA 1
ATOM 1427 C C . ALA A 1 183 ? 9.977 -8.509 -19.166 1.00 88.94 183 ALA A C 1
ATOM 1429 O O . ALA A 1 183 ? 10.969 -8.258 -19.846 1.00 88.94 183 ALA A O 1
ATOM 1430 N N . GLY A 1 184 ? 10.063 -9.142 -17.993 1.00 86.12 184 GLY A N 1
ATOM 1431 C CA . GLY A 1 184 ? 11.332 -9.548 -17.379 1.00 86.12 184 GLY A CA 1
ATOM 1432 C C . GLY A 1 184 ? 11.958 -8.516 -16.434 1.00 86.12 184 GLY A C 1
ATOM 1433 O O . GLY A 1 184 ? 12.926 -8.853 -15.754 1.00 86.12 184 GLY A O 1
ATOM 1434 N N . ALA A 1 185 ? 11.402 -7.305 -16.324 1.00 92.19 185 ALA A N 1
ATOM 1435 C CA . ALA A 1 185 ? 11.846 -6.333 -15.332 1.00 92.19 185 ALA A CA 1
ATOM 1436 C C . ALA A 1 185 ? 11.469 -6.765 -13.906 1.00 92.19 185 ALA A C 1
ATOM 1438 O O . ALA A 1 185 ? 10.400 -7.338 -13.654 1.00 92.19 185 ALA A O 1
ATOM 1439 N N . ARG A 1 186 ? 12.337 -6.450 -12.943 1.00 93.25 186 ARG A N 1
ATOM 1440 C CA . ARG A 1 186 ? 12.033 -6.616 -11.519 1.00 93.25 186 ARG A CA 1
ATOM 1441 C C . ARG A 1 186 ? 11.279 -5.393 -11.035 1.00 93.25 186 ARG A C 1
ATOM 1443 O O . ARG A 1 186 ? 11.780 -4.276 -11.174 1.00 93.25 186 ARG A O 1
ATOM 1450 N N . TYR A 1 187 ? 10.108 -5.587 -10.450 1.00 93.06 187 TYR A N 1
ATOM 1451 C CA . TYR A 1 187 ? 9.282 -4.483 -9.995 1.00 93.06 187 TYR A CA 1
ATOM 1452 C C . TYR A 1 187 ? 8.743 -4.695 -8.587 1.00 93.06 187 TYR A C 1
ATOM 1454 O O . TYR A 1 187 ? 8.474 -5.817 -8.156 1.00 93.06 187 TYR A O 1
ATOM 1462 N N . THR A 1 188 ? 8.542 -3.586 -7.883 1.00 93.56 188 THR A N 1
ATOM 1463 C CA . THR A 1 188 ? 7.814 -3.534 -6.614 1.00 93.56 188 THR A CA 1
ATOM 1464 C C . THR A 1 188 ? 6.654 -2.568 -6.758 1.00 93.56 188 THR A C 1
ATOM 1466 O O . THR A 1 188 ? 6.842 -1.430 -7.182 1.00 93.56 188 THR A O 1
ATOM 1469 N N . VAL A 1 189 ? 5.457 -3.007 -6.382 1.00 94.44 189 VAL A N 1
ATOM 1470 C CA . VAL A 1 189 ? 4.275 -2.152 -6.300 1.00 94.44 189 VAL A CA 1
ATOM 1471 C C . VAL A 1 189 ? 4.032 -1.808 -4.840 1.00 94.44 189 VAL A C 1
ATOM 1473 O O . VAL A 1 189 ? 3.924 -2.694 -3.992 1.00 94.44 189 VAL A O 1
ATOM 1476 N N . ILE A 1 190 ? 3.943 -0.515 -4.555 1.00 94.75 190 ILE A N 1
ATOM 1477 C CA . ILE A 1 190 ? 3.628 0.046 -3.246 1.00 94.75 190 ILE A CA 1
ATOM 1478 C C . ILE A 1 190 ? 2.280 0.736 -3.375 1.00 94.75 190 ILE A C 1
ATOM 1480 O O . ILE A 1 190 ? 2.150 1.733 -4.082 1.00 94.75 190 ILE A O 1
ATOM 1484 N N . TYR A 1 191 ? 1.281 0.210 -2.685 1.00 95.06 191 TYR A N 1
ATOM 1485 C CA . TYR A 1 191 ? -0.076 0.718 -2.704 1.00 95.06 191 TYR A CA 1
ATOM 1486 C C . TYR A 1 191 ? -0.446 1.277 -1.334 1.00 95.06 191 TYR A C 1
ATOM 1488 O O . TYR A 1 191 ? -0.449 0.578 -0.317 1.00 95.06 191 TYR A O 1
ATOM 1496 N N . SER A 1 192 ? -0.717 2.575 -1.316 1.00 94.75 192 SER A N 1
ATOM 1497 C CA . SER A 1 192 ? -0.954 3.365 -0.113 1.00 94.75 192 SER A CA 1
ATOM 1498 C C . SER A 1 192 ? -2.289 4.093 -0.196 1.00 94.75 192 SER A C 1
ATOM 1500 O O . SER A 1 192 ? -2.840 4.305 -1.279 1.00 94.75 192 SER A O 1
ATOM 1502 N N . SER A 1 193 ? -2.826 4.460 0.963 1.00 93.44 193 SER A N 1
ATOM 1503 C CA . SER A 1 193 ? -4.115 5.129 1.059 1.00 93.44 193 SER A CA 1
ATOM 1504 C C . SER A 1 193 ? -4.142 6.155 2.186 1.00 93.44 193 SER A C 1
ATOM 1506 O O . SER A 1 193 ? -3.247 6.200 3.027 1.00 93.44 193 SER A O 1
ATOM 1508 N N . THR A 1 194 ? -5.182 6.985 2.196 1.00 89.88 194 THR A N 1
ATOM 1509 C CA . THR A 1 194 ? -5.484 7.929 3.271 1.00 89.88 194 THR A CA 1
ATOM 1510 C C . THR A 1 194 ? -6.734 7.485 4.041 1.00 89.88 194 THR A C 1
ATOM 1512 O O . THR A 1 194 ? -7.606 6.829 3.463 1.00 89.88 194 THR A O 1
ATOM 1515 N N . PRO A 1 195 ? -6.860 7.832 5.334 1.00 83.81 195 PRO A N 1
ATOM 1516 C CA . PRO A 1 195 ? -8.019 7.458 6.143 1.00 83.81 195 PRO A CA 1
ATOM 1517 C C . PRO A 1 195 ? -9.361 7.952 5.589 1.00 83.81 195 PRO A C 1
ATOM 1519 O O . PRO A 1 195 ? -9.439 8.961 4.891 1.00 83.81 195 PRO A O 1
ATOM 1522 N N . LEU A 1 196 ? -10.455 7.286 5.974 1.00 71.62 196 LEU A N 1
ATOM 1523 C CA . LEU A 1 196 ? -11.806 7.602 5.490 1.00 71.62 196 LEU A CA 1
ATOM 1524 C C . LEU A 1 196 ? -12.267 9.035 5.805 1.00 71.62 196 LEU A C 1
ATOM 1526 O O . LEU A 1 196 ? -13.099 9.566 5.063 1.00 71.62 196 LEU A O 1
ATOM 1530 N N . ASN A 1 197 ? -11.733 9.612 6.884 1.00 65.12 197 ASN A N 1
ATOM 1531 C CA . ASN A 1 197 ? -12.016 10.958 7.382 1.00 65.12 197 ASN A CA 1
ATOM 1532 C C . ASN A 1 197 ? -10.834 11.926 7.229 1.00 65.12 197 ASN A C 1
ATOM 1534 O O . ASN A 1 197 ? -10.846 12.987 7.849 1.00 65.12 197 ASN A O 1
ATOM 1538 N N . SER A 1 198 ? -9.815 11.604 6.421 1.00 55.25 198 SER A N 1
ATOM 1539 C CA . SER A 1 198 ? -8.817 12.615 6.070 1.00 55.25 198 SER A CA 1
ATOM 1540 C C . SER A 1 198 ? -9.528 13.729 5.304 1.00 55.25 198 SER A C 1
ATOM 1542 O O . SER A 1 198 ? -9.908 13.543 4.147 1.00 55.25 198 SER A O 1
ATOM 1544 N N . THR A 1 199 ? -9.763 14.851 5.973 1.00 45.62 199 THR A N 1
ATOM 1545 C CA . THR A 1 199 ? -10.347 16.057 5.402 1.00 45.62 199 THR A CA 1
ATOM 1546 C C . THR A 1 199 ? -9.399 16.594 4.335 1.00 45.62 199 THR A C 1
ATOM 1548 O O . THR A 1 199 ? -8.461 17.337 4.608 1.00 45.62 199 THR A O 1
ATOM 1551 N N . ILE A 1 200 ? -9.639 16.225 3.078 1.00 47.56 200 ILE A N 1
ATOM 1552 C CA . ILE A 1 200 ? -9.387 17.172 1.995 1.00 47.56 200 ILE A CA 1
ATOM 1553 C C . ILE A 1 200 ? -10.427 18.258 2.249 1.00 47.56 200 ILE A C 1
ATOM 1555 O O . ILE A 1 200 ? -11.606 17.935 2.251 1.00 47.56 200 ILE A O 1
ATOM 1559 N N . ALA A 1 201 ? -9.969 19.453 2.625 1.00 39.59 201 ALA A N 1
ATOM 1560 C CA . ALA A 1 201 ? -10.759 20.590 3.096 1.00 39.59 201 ALA A CA 1
ATOM 1561 C C . ALA A 1 201 ? -12.193 20.659 2.527 1.00 39.59 201 ALA A C 1
ATOM 1563 O O . ALA A 1 201 ? -12.429 21.294 1.509 1.00 39.59 201 ALA A O 1
ATOM 1564 N N . GLU A 1 202 ? -13.140 20.040 3.226 1.00 40.03 202 GLU A N 1
ATOM 1565 C CA . GLU A 1 202 ? -14.573 20.260 3.088 1.00 40.03 202 GLU A CA 1
ATOM 1566 C C . GLU A 1 202 ? -15.157 20.235 4.498 1.00 40.03 202 GLU A C 1
ATOM 1568 O O . GLU A 1 202 ? -14.801 19.400 5.337 1.00 40.03 202 GLU A O 1
ATOM 1573 N N . GLU A 1 203 ? -15.963 21.255 4.764 1.00 38.47 203 GLU A N 1
ATOM 1574 C CA . GLU A 1 203 ? -16.549 21.597 6.048 1.00 38.47 203 GLU A CA 1
ATOM 1575 C C . GLU A 1 203 ? -17.240 20.397 6.695 1.00 38.47 203 GLU A C 1
ATOM 1577 O O . GLU A 1 203 ? -17.964 19.632 6.066 1.00 38.47 203 GLU A O 1
ATOM 1582 N N . THR A 1 204 ? -17.018 20.252 7.995 1.00 37.72 204 THR A N 1
ATOM 1583 C CA . THR A 1 204 ? -17.719 19.313 8.863 1.00 37.72 204 THR A CA 1
ATOM 1584 C C . THR A 1 204 ? -19.234 19.540 8.818 1.00 37.72 204 THR A C 1
ATOM 1586 O O . THR A 1 204 ? -19.680 20.577 9.315 1.00 37.72 204 THR A O 1
ATOM 1589 N N . PRO A 1 205 ? -20.066 18.566 8.412 1.00 38.59 205 PRO A N 1
ATOM 1590 C CA . PRO A 1 205 ? -21.351 18.416 9.057 1.00 38.59 205 PRO A CA 1
ATOM 1591 C C . PRO A 1 205 ? -21.108 17.677 10.374 1.00 38.59 205 PRO A C 1
ATOM 1593 O O . PRO A 1 205 ? -20.690 16.517 10.408 1.00 38.59 205 PRO A O 1
ATOM 1596 N N . VAL A 1 206 ? -21.332 18.391 11.475 1.00 36.62 206 VAL A N 1
ATOM 1597 C CA . VAL A 1 206 ? -21.584 17.792 12.786 1.00 36.62 206 VAL A CA 1
ATOM 1598 C C . VAL A 1 206 ? -22.673 16.737 12.590 1.00 36.62 206 VAL A C 1
ATOM 1600 O O . VAL A 1 206 ? -23.765 17.054 12.131 1.00 36.62 206 VAL A O 1
ATOM 1603 N N . TYR A 1 207 ? -22.351 15.475 12.868 1.00 50.00 207 TYR A N 1
ATOM 1604 C CA . TYR A 1 207 ? -23.303 14.375 12.764 1.00 50.00 207 TYR A CA 1
ATOM 1605 C C . TYR A 1 207 ? -24.375 14.531 13.848 1.00 50.00 207 TYR A C 1
ATOM 1607 O O . TYR A 1 207 ? -24.108 14.309 15.031 1.00 50.00 207 TYR A O 1
ATOM 1615 N N . GLU A 1 208 ? -25.578 14.921 13.435 1.00 30.39 208 GLU A N 1
ATOM 1616 C CA . GLU A 1 208 ? -26.798 14.823 14.229 1.00 30.39 208 GLU A CA 1
ATOM 1617 C C . GLU A 1 208 ? -27.474 13.485 13.868 1.00 30.39 208 GLU A C 1
ATOM 1619 O O . GLU A 1 208 ? -27.731 13.236 12.688 1.00 30.39 208 GLU A O 1
ATOM 1624 N N . PRO A 1 209 ? -27.704 12.562 14.818 1.00 39.66 209 PRO A N 1
ATOM 1625 C CA . PRO A 1 209 ? -28.355 11.298 14.504 1.00 39.66 209 PRO A CA 1
ATOM 1626 C C . PRO A 1 209 ? -29.858 11.517 14.276 1.00 39.66 209 PRO A C 1
ATOM 1628 O O . PRO A 1 209 ? -30.642 11.503 15.226 1.00 39.66 209 PRO A O 1
ATOM 1631 N N . GLU A 1 210 ? -30.282 11.660 13.021 1.00 37.88 210 GLU A N 1
ATOM 1632 C CA . GLU A 1 210 ? -31.687 11.476 12.643 1.00 37.88 210 GLU A CA 1
ATOM 1633 C C . GLU A 1 210 ? -32.018 9.978 12.651 1.00 37.88 210 GLU A C 1
ATOM 1635 O O . GLU A 1 210 ? -31.745 9.229 11.714 1.00 37.88 210 GLU A O 1
ATOM 1640 N N . PHE A 1 211 ? -32.608 9.518 13.754 1.00 44.12 211 PHE A N 1
ATOM 1641 C CA . PHE A 1 211 ? -33.295 8.234 13.790 1.00 44.12 211 PHE A CA 1
ATOM 1642 C C . PHE A 1 211 ? -34.654 8.386 13.100 1.00 44.12 211 PHE A C 1
ATOM 1644 O O . PHE A 1 211 ? -35.661 8.672 13.752 1.00 44.12 211 PHE A O 1
ATOM 1651 N N . GLU A 1 212 ? -34.709 8.156 11.786 1.00 36.53 212 GLU A N 1
ATOM 1652 C CA . GLU A 1 212 ? -35.983 7.845 11.136 1.00 36.53 212 GLU A CA 1
ATOM 1653 C C . GLU A 1 212 ? -36.500 6.513 11.694 1.00 36.53 212 GLU A C 1
ATOM 1655 O O . GLU A 1 212 ? -35.999 5.419 11.435 1.00 36.53 212 GLU A O 1
ATOM 1660 N N . SER A 1 213 ? -37.510 6.639 12.547 1.00 48.09 213 SER A N 1
ATOM 1661 C CA . SER A 1 213 ? -38.101 5.610 13.400 1.00 48.09 213 SER A CA 1
ATOM 1662 C C . SER A 1 213 ? -38.959 4.578 12.652 1.00 48.09 213 SER A C 1
ATOM 1664 O O . SER A 1 213 ? -39.942 4.078 13.196 1.00 48.09 213 SER A O 1
ATOM 1666 N N . GLN A 1 214 ? -38.620 4.227 11.407 1.00 45.00 214 GLN A N 1
ATOM 1667 C CA . GLN A 1 214 ? -39.467 3.373 10.565 1.00 45.00 214 GLN A CA 1
ATOM 1668 C C . GLN A 1 214 ? -38.682 2.436 9.638 1.00 45.00 214 GLN A C 1
ATOM 1670 O O . GLN A 1 214 ? -38.904 2.427 8.438 1.00 45.00 214 GLN A O 1
ATOM 1675 N N . ALA A 1 215 ? -37.799 1.601 10.190 1.00 40.78 215 ALA A N 1
ATOM 1676 C CA . ALA A 1 215 ? -37.511 0.264 9.649 1.00 40.78 215 ALA A CA 1
ATOM 1677 C C . ALA A 1 215 ? -36.561 -0.490 10.587 1.00 40.78 215 ALA A C 1
ATOM 1679 O O . ALA A 1 215 ? -35.375 -0.663 10.312 1.00 40.78 215 ALA A O 1
ATOM 1680 N N . ALA A 1 216 ? -37.104 -1.022 11.681 1.00 43.59 216 ALA A N 1
ATOM 1681 C CA . ALA A 1 216 ? -36.534 -2.208 12.311 1.00 43.59 216 ALA A CA 1
ATOM 1682 C C . ALA A 1 216 ? -36.748 -3.419 11.377 1.00 43.59 216 ALA A C 1
ATOM 1684 O O . ALA A 1 216 ? -37.514 -4.330 11.674 1.00 43.59 216 ALA A O 1
ATOM 1685 N N . ALA A 1 217 ? -36.127 -3.395 10.197 1.00 44.88 217 ALA A N 1
ATOM 1686 C CA . ALA A 1 217 ? -36.036 -4.541 9.313 1.00 44.88 217 ALA A CA 1
ATOM 1687 C C . ALA A 1 217 ? -34.701 -5.222 9.611 1.00 44.88 217 ALA A C 1
ATOM 1689 O O . ALA A 1 217 ? -33.634 -4.702 9.296 1.00 44.88 217 ALA A O 1
ATOM 1690 N N . HIS A 1 218 ? -34.800 -6.354 10.302 1.00 43.38 218 HIS A N 1
ATOM 1691 C CA . HIS A 1 218 ? -33.746 -7.324 10.575 1.00 43.38 218 HIS A CA 1
ATOM 1692 C C . HIS A 1 218 ? -32.643 -7.344 9.499 1.00 43.38 218 HIS A C 1
ATOM 1694 O O . HIS A 1 218 ? -32.823 -7.881 8.408 1.00 43.38 218 HIS A O 1
ATOM 1700 N N . LEU A 1 219 ? -31.480 -6.778 9.825 1.00 46.34 219 LEU A N 1
ATOM 1701 C CA . LEU A 1 219 ? -30.247 -6.967 9.066 1.00 46.34 219 LEU A CA 1
ATOM 1702 C C . LEU A 1 219 ? -29.615 -8.295 9.499 1.00 46.34 219 LEU A C 1
ATOM 1704 O O . LEU A 1 219 ? -28.721 -8.328 10.344 1.00 46.34 219 LEU A O 1
ATOM 1708 N N . ASP A 1 220 ? -30.088 -9.399 8.921 1.00 42.78 220 ASP A N 1
ATOM 1709 C CA . ASP A 1 220 ? -29.394 -10.682 9.014 1.00 42.78 220 ASP A CA 1
ATOM 1710 C C . ASP A 1 220 ? -28.100 -10.611 8.190 1.00 42.78 220 ASP A C 1
ATOM 1712 O O . ASP A 1 220 ? -28.095 -10.626 6.956 1.00 42.78 220 ASP A O 1
ATOM 1716 N N . LEU A 1 221 ? -26.966 -10.526 8.888 1.00 48.69 221 LEU A N 1
ATOM 1717 C CA . LEU A 1 221 ? -25.636 -10.686 8.304 1.00 48.69 221 LEU A CA 1
ATOM 1718 C C . LEU A 1 221 ? -25.492 -12.126 7.790 1.00 48.69 221 LEU A C 1
ATOM 1720 O O . LEU A 1 221 ? -25.177 -13.051 8.540 1.00 48.69 221 LEU A O 1
ATOM 1724 N N . ARG A 1 222 ? -25.721 -12.312 6.488 1.00 41.75 222 ARG A N 1
ATOM 1725 C CA . ARG A 1 222 ? -25.570 -13.582 5.769 1.00 41.75 222 ARG A CA 1
ATOM 1726 C C . ARG A 1 222 ? -24.093 -13.994 5.726 1.00 41.75 222 ARG A C 1
ATOM 1728 O O . ARG A 1 222 ? -23.379 -13.718 4.768 1.00 41.75 222 ARG A O 1
ATOM 1735 N N . ARG A 1 223 ? -23.616 -14.653 6.784 1.00 50.44 223 ARG A N 1
ATOM 1736 C CA . ARG A 1 223 ? -22.326 -15.351 6.792 1.00 50.44 223 ARG A CA 1
ATOM 1737 C C . ARG A 1 223 ? -22.494 -16.649 6.009 1.00 50.44 223 ARG A C 1
ATOM 1739 O O . ARG A 1 223 ? -23.053 -17.616 6.519 1.00 50.44 223 ARG A O 1
ATOM 1746 N N . GLU A 1 224 ? -22.029 -16.663 4.768 1.00 40.44 224 GLU A N 1
ATOM 1747 C CA . GLU A 1 224 ? -21.964 -17.869 3.946 1.00 40.44 224 GLU A CA 1
ATOM 1748 C C . GLU A 1 224 ? -20.904 -18.820 4.526 1.00 40.44 224 GLU A C 1
ATOM 1750 O O . GLU A 1 224 ? -19.718 -18.763 4.214 1.00 40.44 224 GLU A O 1
ATOM 1755 N N . VAL A 1 225 ? -21.325 -19.663 5.468 1.00 49.78 225 VAL A N 1
ATOM 1756 C CA . VAL A 1 225 ? -20.593 -20.871 5.848 1.00 49.78 225 VAL A CA 1
ATOM 1757 C C . VAL A 1 225 ? -21.161 -21.977 4.980 1.00 49.78 225 VAL A C 1
ATOM 1759 O O . VAL A 1 225 ? -22.345 -22.291 5.084 1.00 49.78 225 VAL A O 1
ATOM 1762 N N . VAL A 1 226 ? -20.325 -22.545 4.112 1.00 44.84 226 VAL A N 1
ATOM 1763 C CA . VAL A 1 226 ? -20.641 -23.729 3.306 1.00 44.84 226 VAL A CA 1
ATOM 1764 C C . VAL A 1 226 ? -21.340 -24.763 4.193 1.00 44.84 226 VAL A C 1
ATOM 1766 O O . VAL A 1 226 ? -20.749 -25.309 5.128 1.00 44.84 226 VAL A O 1
ATOM 1769 N N . ALA A 1 227 ? -22.625 -24.986 3.925 1.00 44.44 227 ALA A N 1
ATOM 1770 C CA . ALA A 1 227 ? -23.464 -25.881 4.697 1.00 44.44 227 ALA A CA 1
ATOM 1771 C C . ALA A 1 227 ? -22.991 -27.328 4.497 1.00 44.44 227 ALA A C 1
ATOM 1773 O O . ALA A 1 227 ? -23.290 -27.967 3.489 1.00 44.44 227 ALA A O 1
ATOM 1774 N N . ARG A 1 228 ? -22.278 -27.882 5.483 1.00 47.19 228 ARG A N 1
ATOM 1775 C CA . ARG A 1 228 ? -22.314 -29.330 5.708 1.00 47.19 228 ARG A CA 1
ATOM 1776 C C . ARG A 1 228 ? -23.719 -29.652 6.190 1.00 47.19 228 ARG A C 1
ATOM 1778 O O . ARG A 1 228 ? -24.071 -29.257 7.294 1.00 47.19 228 ARG A O 1
ATOM 1785 N N . VAL A 1 229 ? -24.498 -30.341 5.359 1.00 49.00 229 VAL A N 1
ATOM 1786 C CA . VAL A 1 229 ? -25.807 -30.900 5.716 1.00 49.00 229 VAL A CA 1
ATOM 1787 C C . VAL A 1 229 ? -25.619 -31.833 6.918 1.00 49.00 229 VAL A C 1
ATOM 1789 O O . VAL A 1 229 ? -25.001 -32.890 6.759 1.00 49.00 229 VAL A O 1
ATOM 1792 N N . PRO A 1 230 ? -26.093 -31.476 8.125 1.00 47.22 230 PRO A N 1
ATOM 1793 C CA . PRO A 1 230 ? -26.123 -32.401 9.243 1.00 47.22 230 PRO A CA 1
ATOM 1794 C C . PRO A 1 230 ? -27.329 -33.339 9.068 1.00 47.22 230 PRO A C 1
ATOM 1796 O O . PRO A 1 230 ? -28.363 -32.914 8.542 1.00 47.22 230 PRO A O 1
ATOM 1799 N N . PRO A 1 231 ? -27.232 -34.609 9.491 1.00 42.44 231 PRO A N 1
ATOM 1800 C CA . PRO A 1 231 ? -28.351 -35.536 9.425 1.00 42.44 231 PRO A CA 1
ATOM 1801 C C . PRO A 1 231 ? -29.527 -35.042 10.282 1.00 42.44 231 PRO A C 1
ATOM 1803 O O . PRO A 1 231 ? -29.361 -34.500 11.375 1.00 42.44 231 PRO A O 1
ATOM 1806 N N . GLN A 1 232 ? -30.723 -35.222 9.728 1.00 52.38 232 GLN A N 1
ATOM 1807 C CA . GLN A 1 232 ? -32.017 -34.802 10.254 1.00 52.38 232 GLN A CA 1
ATOM 1808 C C . GLN A 1 232 ? -32.334 -35.488 11.595 1.00 52.38 232 GLN A C 1
ATOM 1810 O O . GLN A 1 232 ? -32.832 -36.606 11.567 1.00 52.38 232 GLN A O 1
ATOM 1815 N N . SER A 1 233 ? -32.084 -34.846 12.747 1.00 52.44 233 SER A N 1
ATOM 1816 C CA . SER A 1 233 ? -32.793 -35.157 14.015 1.00 52.44 233 SER A CA 1
ATOM 1817 C C . SER A 1 233 ? -32.437 -34.263 15.221 1.00 52.44 233 SER A C 1
ATOM 1819 O O . SER A 1 233 ? -32.455 -34.743 16.353 1.00 52.44 233 SER A O 1
ATOM 1821 N N . LEU A 1 234 ? -32.099 -32.985 15.050 1.00 54.97 234 LEU A N 1
ATOM 1822 C CA . LEU A 1 234 ? -31.932 -32.081 16.197 1.00 54.97 234 LEU A CA 1
ATOM 1823 C C . LEU A 1 234 ? -32.635 -30.764 15.889 1.00 54.97 234 LEU A C 1
ATOM 1825 O O . LEU A 1 234 ? -32.257 -30.080 14.941 1.00 54.97 234 LEU A O 1
ATOM 1829 N N . GLU A 1 235 ? -33.675 -30.441 16.663 1.00 55.56 235 GLU A N 1
ATOM 1830 C CA . GLU A 1 235 ? -34.270 -29.104 16.693 1.00 55.56 235 GLU A CA 1
ATOM 1831 C C . GLU A 1 235 ? -33.151 -28.086 16.935 1.00 55.56 235 GLU A C 1
ATOM 1833 O O . GLU A 1 235 ? -32.599 -27.979 18.032 1.00 55.56 235 GLU A O 1
ATOM 1838 N N . LEU A 1 236 ? -32.763 -27.379 15.877 1.00 61.66 236 LEU A N 1
ATOM 1839 C CA . LEU A 1 236 ? -31.806 -26.293 15.971 1.00 61.66 236 LEU A CA 1
ATOM 1840 C C . LEU A 1 236 ? -32.551 -25.077 16.517 1.00 61.66 236 LEU A C 1
ATOM 1842 O O . LEU A 1 236 ? -33.410 -24.508 15.850 1.00 61.66 236 LEU A O 1
ATOM 1846 N N . ASP A 1 237 ? -32.216 -24.727 17.753 1.00 62.78 237 ASP A N 1
ATOM 1847 C CA . ASP A 1 237 ? -32.660 -23.537 18.475 1.00 62.78 237 ASP A CA 1
ATOM 1848 C C . ASP A 1 237 ? -32.391 -22.276 17.625 1.00 62.78 237 ASP A C 1
ATOM 1850 O O . ASP A 1 237 ? -31.243 -21.871 17.447 1.00 62.78 237 ASP A O 1
ATOM 1854 N N . GLN A 1 238 ? -33.449 -21.695 17.044 1.00 67.12 238 GLN A N 1
ATOM 1855 C CA . GLN A 1 238 ? -33.387 -20.553 16.112 1.00 67.12 238 GLN A CA 1
ATOM 1856 C C . GLN A 1 238 ? -33.276 -19.189 16.813 1.00 67.12 238 GLN A C 1
ATOM 1858 O O . GLN A 1 238 ? -33.418 -18.145 16.176 1.00 67.12 238 GLN A O 1
ATOM 1863 N N . ARG A 1 239 ? -33.060 -19.167 18.130 1.00 69.44 239 ARG A N 1
ATOM 1864 C CA . ARG A 1 239 ? -32.970 -17.921 18.892 1.00 69.44 239 ARG A CA 1
ATOM 1865 C C . ARG A 1 239 ? -31.671 -17.168 18.579 1.00 69.44 239 ARG A C 1
ATOM 1867 O O . ARG A 1 239 ? -30.623 -17.799 18.411 1.00 69.44 239 ARG A O 1
ATOM 1874 N N . PRO A 1 240 ? -31.702 -15.824 18.503 1.00 67.31 240 PRO A N 1
ATOM 1875 C CA . PRO A 1 240 ? -30.519 -15.018 18.231 1.00 67.31 240 PRO A CA 1
ATOM 1876 C C . PRO A 1 240 ? -29.399 -15.309 19.240 1.00 67.31 240 PRO A C 1
ATOM 1878 O O . PRO A 1 240 ? -29.636 -15.503 20.430 1.00 67.31 240 PRO A O 1
ATOM 1881 N N . LEU A 1 241 ? -28.151 -15.294 18.761 1.00 59.03 241 LEU A N 1
ATOM 1882 C CA . LEU A 1 241 ? -26.942 -15.676 19.513 1.00 59.03 241 LEU A CA 1
ATOM 1883 C C . LEU A 1 241 ? -26.767 -14.923 20.849 1.00 59.03 241 LEU A C 1
ATOM 1885 O O . LEU A 1 241 ? -26.114 -15.419 21.767 1.00 59.03 241 LEU A O 1
ATOM 1889 N N . PHE A 1 242 ? -27.367 -13.738 20.961 1.00 54.84 242 PHE A N 1
ATOM 1890 C CA . PHE A 1 242 ? -27.335 -12.893 22.154 1.00 54.84 242 PHE A CA 1
ATOM 1891 C C . PHE A 1 242 ? -28.373 -13.269 23.216 1.00 54.84 242 PHE A C 1
ATOM 1893 O O . PHE A 1 242 ? -28.222 -12.866 24.364 1.00 54.84 242 PHE A O 1
ATOM 1900 N N . GLU A 1 243 ? -29.377 -14.084 22.889 1.00 61.47 243 GLU A N 1
ATOM 1901 C CA . GLU A 1 243 ? -30.353 -14.578 23.869 1.00 61.47 243 GLU A CA 1
ATOM 1902 C C . GLU A 1 243 ? -29.735 -15.650 24.785 1.00 61.47 243 GLU A C 1
ATOM 1904 O O . GLU A 1 243 ? -30.139 -15.804 25.935 1.00 61.47 243 GLU A O 1
ATOM 1909 N N . ARG A 1 244 ? -28.687 -16.348 24.318 1.00 60.12 244 ARG A N 1
ATOM 1910 C CA . ARG A 1 244 ? -27.911 -17.295 25.140 1.00 60.12 244 ARG A CA 1
ATOM 1911 C C . ARG A 1 244 ? -26.777 -16.662 25.937 1.00 60.12 244 ARG A C 1
ATOM 1913 O O . ARG A 1 244 ? -26.235 -17.322 26.826 1.00 60.12 244 ARG A O 1
ATOM 1920 N N . TYR A 1 245 ? -26.386 -15.424 25.641 1.00 59.69 245 TYR A N 1
ATOM 1921 C CA . TYR A 1 245 ? -25.250 -14.801 26.317 1.00 59.69 245 TYR A CA 1
ATOM 1922 C C . TYR A 1 245 ? -25.684 -14.176 27.642 1.00 59.69 245 TYR A C 1
ATOM 1924 O O . TYR A 1 245 ? -25.859 -12.968 27.785 1.00 59.69 245 TYR A O 1
ATOM 1932 N N . GLN A 1 246 ? -25.856 -15.026 28.649 1.00 68.75 246 GLN A N 1
ATOM 1933 C CA . GLN A 1 246 ? -26.097 -14.576 30.006 1.00 68.75 246 GLN A CA 1
ATOM 1934 C C . GLN A 1 246 ? -24.762 -14.166 30.656 1.00 68.75 246 GLN A C 1
ATOM 1936 O O . GLN A 1 246 ? -24.106 -14.980 31.302 1.00 68.75 246 GLN A O 1
ATOM 1941 N N . PHE A 1 247 ? -24.358 -12.897 30.485 1.00 65.50 247 PHE A N 1
ATOM 1942 C CA . PHE A 1 247 ? -23.129 -12.330 31.081 1.00 65.50 247 PHE A CA 1
ATOM 1943 C C . PHE A 1 247 ? -23.009 -12.600 32.591 1.00 65.50 247 PHE A C 1
ATOM 1945 O O . PHE A 1 247 ? -21.913 -12.828 33.096 1.00 65.50 247 PHE A O 1
ATOM 1952 N N . PHE A 1 248 ? -24.140 -12.627 33.300 1.00 71.38 248 PHE A N 1
ATOM 1953 C CA . PHE A 1 248 ? -24.234 -13.020 34.702 1.00 71.38 248 PHE A CA 1
ATOM 1954 C C . PHE A 1 248 ? -25.211 -14.181 34.838 1.00 71.38 248 PHE A C 1
ATOM 1956 O O . PHE A 1 248 ? -26.425 -13.966 34.916 1.00 71.38 248 PHE A O 1
ATOM 1963 N N . THR A 1 249 ? -24.704 -15.418 34.857 1.00 81.88 249 THR A N 1
ATOM 1964 C CA . THR A 1 249 ? -25.548 -16.573 35.196 1.00 81.88 249 THR A CA 1
ATOM 1965 C C . THR A 1 249 ? -26.217 -16.327 36.552 1.00 81.88 249 THR A C 1
ATOM 1967 O O . THR A 1 249 ? -25.631 -15.642 37.403 1.00 81.88 249 THR A O 1
ATOM 1970 N N . PRO A 1 250 ? -27.419 -16.872 36.814 1.00 81.62 250 PRO A N 1
ATOM 1971 C CA . PRO A 1 250 ? -28.119 -16.602 38.069 1.00 81.62 250 PRO A CA 1
ATOM 1972 C C . PRO A 1 250 ? -27.261 -17.007 39.279 1.00 81.62 250 PRO A C 1
ATOM 1974 O O . PRO A 1 250 ? -27.296 -16.353 40.317 1.00 81.62 250 PRO A O 1
ATOM 1977 N N . GLY A 1 251 ? -26.418 -18.034 39.109 1.00 84.00 251 GLY A N 1
ATOM 1978 C CA . GLY A 1 251 ? -25.434 -18.467 40.098 1.00 84.00 251 GLY A CA 1
ATOM 1979 C C . GLY A 1 251 ? -24.295 -17.468 40.329 1.00 84.00 251 GLY A C 1
ATOM 1980 O O . GLY A 1 251 ? -23.987 -17.181 41.481 1.00 84.00 251 GLY A O 1
ATOM 1981 N N . ILE A 1 252 ? -23.696 -16.899 39.273 1.00 87.94 252 ILE A N 1
ATOM 1982 C CA . ILE A 1 252 ? -22.640 -15.879 39.424 1.00 87.94 252 ILE A CA 1
ATOM 1983 C C . ILE A 1 252 ? -23.203 -14.627 40.104 1.00 87.94 252 ILE A C 1
ATOM 1985 O O . ILE A 1 252 ? -22.565 -14.075 40.996 1.00 87.94 252 ILE A O 1
ATOM 1989 N N . PHE A 1 253 ? -24.414 -14.207 39.735 1.00 86.69 253 PHE A N 1
ATOM 1990 C CA . PHE A 1 253 ? -25.061 -13.040 40.332 1.00 86.69 253 PHE A CA 1
ATOM 1991 C C . PHE A 1 253 ? -25.356 -13.239 41.827 1.00 86.69 253 PHE A C 1
ATOM 1993 O O . PHE A 1 253 ? -24.982 -12.403 42.650 1.00 86.69 253 PHE A O 1
ATOM 2000 N N . MET A 1 254 ? -25.949 -14.379 42.195 1.00 90.56 254 MET A N 1
ATOM 2001 C CA . MET A 1 254 ? -26.191 -14.723 43.601 1.00 90.56 254 MET A CA 1
ATOM 2002 C C . MET A 1 254 ? -24.883 -14.862 44.390 1.00 90.56 254 MET A C 1
ATOM 2004 O O . MET A 1 254 ? -24.784 -14.369 45.513 1.00 90.56 254 MET A O 1
ATOM 2008 N N . GLY A 1 255 ? -23.855 -15.473 43.794 1.00 93.75 255 GLY A N 1
ATOM 2009 C CA . GLY A 1 255 ? -22.536 -15.609 44.409 1.00 93.75 255 GLY A CA 1
ATOM 2010 C C . GLY A 1 255 ? -21.868 -14.262 44.683 1.00 93.75 255 GLY A C 1
ATOM 2011 O O . GLY A 1 255 ? -21.316 -14.060 45.762 1.00 93.75 255 GLY A O 1
ATOM 2012 N N . LEU A 1 256 ? -21.971 -13.314 43.748 1.00 92.94 256 LEU A N 1
ATOM 2013 C CA . LEU A 1 256 ? -21.406 -11.973 43.897 1.00 92.94 256 LEU A CA 1
ATOM 2014 C C . LEU A 1 256 ? -22.105 -11.186 45.017 1.00 92.94 256 LEU A C 1
ATOM 2016 O O . LEU A 1 256 ? -21.429 -10.539 45.815 1.00 92.94 256 LEU A O 1
ATOM 2020 N N . ILE A 1 257 ? -23.432 -11.301 45.146 1.00 94.19 257 ILE A N 1
ATOM 2021 C CA . ILE A 1 257 ? -24.184 -10.683 46.254 1.00 94.19 257 ILE A CA 1
ATOM 2022 C C . ILE A 1 257 ? -23.725 -11.242 47.605 1.00 94.19 257 ILE A C 1
ATOM 2024 O O . ILE A 1 257 ? -23.434 -10.478 48.527 1.00 94.19 257 ILE A O 1
ATOM 2028 N N . VAL A 1 258 ? -23.621 -12.568 47.725 1.00 96.06 258 VAL A N 1
ATOM 2029 C CA . VAL A 1 258 ? -23.166 -13.210 48.966 1.00 96.06 258 VAL A CA 1
ATOM 2030 C C . VAL A 1 258 ? -21.728 -12.809 49.291 1.00 96.06 258 VAL A C 1
ATOM 2032 O O . VAL A 1 258 ? -21.438 -12.482 50.440 1.00 96.06 258 VAL A O 1
ATOM 2035 N N . ALA A 1 259 ? -20.841 -12.767 48.292 1.00 95.62 259 ALA A N 1
ATOM 2036 C CA . ALA A 1 259 ? -19.456 -12.345 48.471 1.00 95.62 259 ALA A CA 1
ATOM 2037 C C . ALA A 1 259 ? -19.360 -10.915 49.023 1.00 95.62 259 ALA A C 1
ATOM 2039 O O . ALA A 1 259 ? -18.607 -10.682 49.967 1.00 95.62 259 ALA A O 1
ATOM 2040 N N . ILE A 1 260 ? -20.162 -9.975 48.508 1.00 96.06 260 ILE A N 1
ATOM 2041 C CA . ILE A 1 260 ? -20.208 -8.595 49.018 1.00 96.06 260 ILE A CA 1
ATOM 2042 C C . ILE A 1 260 ? -20.640 -8.562 50.491 1.00 96.06 260 ILE A C 1
ATOM 2044 O O . ILE A 1 260 ? -20.013 -7.873 51.297 1.00 96.06 260 ILE A O 1
ATOM 2048 N N . ILE A 1 261 ? -21.672 -9.322 50.870 1.00 96.38 261 ILE A N 1
ATOM 2049 C CA . ILE A 1 261 ? -22.135 -9.393 52.267 1.00 96.38 261 ILE A CA 1
ATOM 2050 C C . ILE A 1 261 ? -21.037 -9.971 53.172 1.00 96.38 261 ILE A C 1
ATOM 2052 O O . ILE A 1 261 ? -20.781 -9.443 54.256 1.00 96.38 261 ILE A O 1
ATOM 2056 N N . MET A 1 262 ? -20.345 -11.015 52.714 1.00 96.25 262 MET A N 1
ATOM 2057 C CA . MET A 1 262 ? -19.233 -11.632 53.440 1.00 96.25 262 MET A CA 1
ATOM 2058 C C . MET A 1 262 ? -18.079 -10.640 53.649 1.00 96.25 262 MET A C 1
ATOM 2060 O O . MET A 1 262 ? -17.578 -10.512 54.765 1.00 96.25 262 MET A O 1
ATOM 2064 N N . PHE A 1 263 ? -17.722 -9.866 52.618 1.00 96.25 263 PHE A N 1
ATOM 2065 C CA . PHE A 1 263 ? -16.703 -8.816 52.711 1.00 96.25 263 PHE A CA 1
ATOM 2066 C C . PHE A 1 263 ? -17.089 -7.685 53.669 1.00 96.25 263 PHE A C 1
ATOM 2068 O O . PHE A 1 263 ? -16.223 -7.187 54.385 1.00 96.25 263 PHE A O 1
ATOM 2075 N N . MET A 1 264 ? -18.368 -7.306 53.742 1.00 95.44 264 MET A N 1
ATOM 2076 C CA . MET A 1 264 ? -18.838 -6.306 54.710 1.00 95.44 264 MET A CA 1
ATOM 2077 C C . MET A 1 264 ? -18.660 -6.787 56.155 1.00 95.44 264 MET A C 1
ATOM 2079 O O . MET A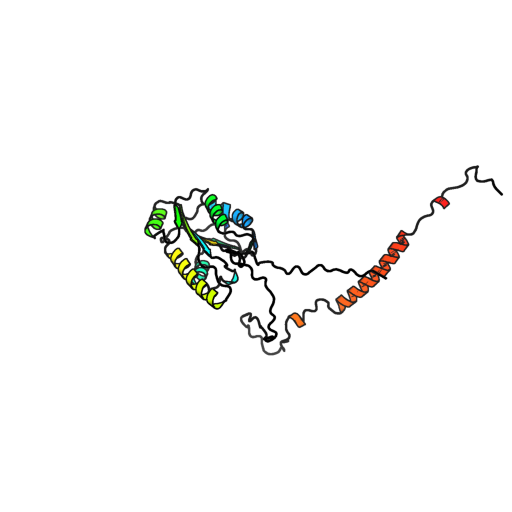 1 264 ? -18.129 -6.055 56.989 1.00 95.44 264 MET A O 1
ATOM 2083 N N . ILE A 1 265 ? -19.044 -8.033 56.448 1.00 95.38 265 ILE A N 1
ATOM 2084 C CA . ILE A 1 265 ? -18.884 -8.624 57.786 1.00 95.38 265 ILE A CA 1
ATOM 2085 C C . ILE A 1 265 ? -17.397 -8.775 58.130 1.00 95.38 265 ILE A C 1
ATOM 2087 O O . ILE A 1 265 ? -16.972 -8.420 59.230 1.00 95.38 265 ILE A O 1
ATOM 2091 N N . LEU A 1 266 ? -16.591 -9.249 57.176 1.00 95.62 266 LEU A N 1
ATOM 2092 C CA . LEU A 1 266 ? -15.145 -9.375 57.333 1.00 95.62 266 LEU A CA 1
ATOM 2093 C C . LEU A 1 266 ? -14.485 -8.016 57.597 1.00 95.62 266 LEU A C 1
ATOM 2095 O O . LEU A 1 266 ? -13.649 -7.917 58.490 1.00 95.62 266 LEU A O 1
ATOM 2099 N N . SER A 1 267 ? -14.893 -6.960 56.886 1.00 93.81 267 SER A N 1
ATOM 2100 C CA . SER A 1 267 ? -14.380 -5.604 57.101 1.00 93.81 267 SER A CA 1
ATOM 2101 C C . SER A 1 267 ? -14.620 -5.133 58.534 1.00 93.81 267 SER A C 1
ATOM 2103 O O . SER A 1 267 ? -13.705 -4.603 59.159 1.00 93.81 267 SER A O 1
ATOM 2105 N N . VAL A 1 268 ? -15.818 -5.361 59.081 1.00 95.69 268 VAL A N 1
ATOM 2106 C CA . VAL A 1 268 ? -16.127 -5.015 60.479 1.00 95.69 268 VAL A CA 1
ATOM 2107 C C . VAL A 1 268 ? -15.276 -5.840 61.449 1.00 95.69 268 VAL A C 1
ATOM 2109 O O . VAL A 1 268 ? -14.749 -5.293 62.417 1.00 95.69 268 VAL A O 1
ATOM 2112 N N . GLY A 1 269 ? -15.081 -7.133 61.171 1.00 94.94 269 GLY A N 1
ATOM 2113 C CA . GLY A 1 269 ? -14.221 -8.006 61.973 1.00 94.94 269 GLY A CA 1
ATOM 2114 C C . GLY A 1 269 ? -12.762 -7.540 62.007 1.00 94.94 269 GLY A C 1
ATOM 2115 O O . GLY A 1 269 ? -12.168 -7.446 63.081 1.00 94.94 269 GLY A O 1
ATOM 2116 N N . VAL A 1 270 ? -12.199 -7.176 60.853 1.00 95.38 270 VAL A N 1
ATOM 2117 C CA . VAL A 1 270 ? -10.832 -6.639 60.753 1.00 95.38 270 VAL A CA 1
ATOM 2118 C C . VAL A 1 270 ? -10.713 -5.309 61.496 1.00 95.38 270 VAL A C 1
ATOM 2120 O O . VAL A 1 270 ? -9.749 -5.113 62.234 1.00 95.38 270 VAL A O 1
ATOM 2123 N N . SER A 1 271 ? -11.700 -4.415 61.375 1.00 91.06 271 SER A N 1
ATOM 2124 C CA . SER A 1 271 ? -11.713 -3.153 62.125 1.00 91.06 271 SER A CA 1
ATOM 2125 C C . SER A 1 271 ? -11.764 -3.371 63.641 1.00 91.06 271 SER A C 1
ATOM 2127 O O . SER A 1 271 ? -11.067 -2.673 64.375 1.00 91.06 271 SER A O 1
ATOM 2129 N N . ALA A 1 272 ? -12.526 -4.359 64.118 1.00 93.19 272 ALA A N 1
ATOM 2130 C CA . ALA A 1 272 ? -12.595 -4.691 65.541 1.00 93.19 272 ALA A CA 1
ATOM 2131 C C . ALA A 1 272 ? -11.259 -5.233 66.074 1.00 93.19 272 ALA A C 1
ATOM 2133 O O . ALA A 1 272 ? -10.793 -4.792 67.124 1.00 93.19 272 ALA A O 1
ATOM 2134 N N . VAL A 1 273 ? -10.606 -6.134 65.331 1.00 93.62 273 VAL A N 1
ATOM 2135 C CA . VAL A 1 273 ? -9.288 -6.675 65.706 1.00 93.62 273 VAL A CA 1
ATOM 2136 C C . VAL A 1 273 ? -8.216 -5.586 65.668 1.00 93.62 273 VAL A C 1
ATOM 2138 O O . VAL A 1 273 ? -7.405 -5.490 66.585 1.00 93.62 273 VAL A O 1
ATOM 2141 N N . SER A 1 274 ? -8.241 -4.720 64.654 1.00 91.19 274 SER A N 1
ATOM 2142 C CA . SER A 1 274 ? -7.302 -3.601 64.540 1.00 91.19 274 SER A CA 1
ATOM 2143 C C . SER A 1 274 ? -7.473 -2.550 65.644 1.00 91.19 274 SER A C 1
ATOM 2145 O O . SER A 1 274 ? -6.546 -1.779 65.882 1.00 91.19 274 SER A O 1
ATOM 2147 N N . SER A 1 275 ? -8.637 -2.483 66.297 1.00 88.06 275 SER A N 1
ATOM 2148 C CA . SER A 1 275 ? -8.914 -1.523 67.371 1.00 88.06 275 SER A CA 1
ATOM 2149 C C . SER A 1 275 ? -8.432 -1.992 68.749 1.00 88.06 275 SER A C 1
ATOM 2151 O O . SER A 1 275 ? -8.528 -1.228 69.714 1.00 88.06 275 SER A O 1
ATOM 2153 N N . LEU A 1 276 ? -7.933 -3.226 68.876 1.00 88.12 276 LEU A N 1
ATOM 2154 C CA . LEU A 1 276 ? -7.384 -3.725 70.134 1.00 88.12 276 LEU A CA 1
ATOM 2155 C C . LEU A 1 276 ? -6.054 -3.031 70.429 1.00 88.12 276 LEU A C 1
ATOM 2157 O O . LEU A 1 276 ? -5.019 -3.328 69.838 1.00 88.12 276 LEU A O 1
ATOM 2161 N N . GLN A 1 277 ? -6.095 -2.108 71.381 1.00 82.56 277 GLN A N 1
ATOM 2162 C CA . GLN A 1 277 ? -4.906 -1.505 71.963 1.00 82.56 277 GLN A CA 1
ATOM 2163 C C . GLN A 1 277 ? -4.535 -2.280 73.224 1.00 82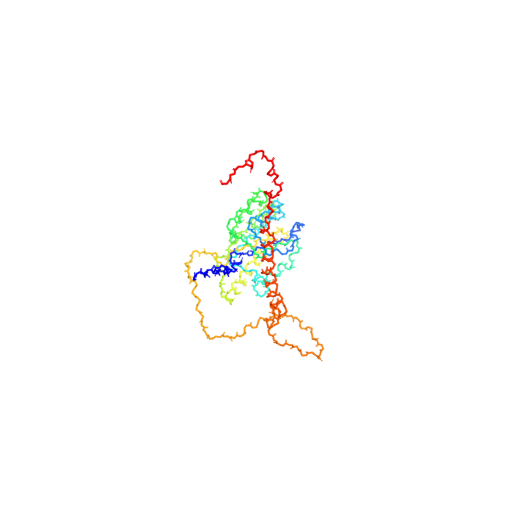.56 277 GLN A C 1
ATOM 2165 O O . GLN A 1 277 ? -5.381 -2.536 74.081 1.00 82.56 277 GLN A O 1
ATOM 2170 N N . VAL A 1 278 ? -3.263 -2.652 73.348 1.00 82.50 278 VAL A N 1
ATOM 2171 C CA . VAL A 1 278 ? -2.742 -3.243 74.583 1.00 82.50 278 VAL A CA 1
ATOM 2172 C C . VAL A 1 278 ? -2.418 -2.097 75.546 1.00 82.50 278 VAL A C 1
ATOM 2174 O O . VAL A 1 278 ? -1.612 -1.233 75.193 1.00 82.50 278 VAL A O 1
ATOM 2177 N N . PRO A 1 279 ? -3.016 -2.043 76.751 1.00 76.12 279 PRO A N 1
ATOM 2178 C CA . PRO A 1 279 ? -2.701 -1.003 77.718 1.00 76.12 279 PRO A CA 1
ATOM 2179 C C . PRO A 1 279 ? -1.342 -1.303 78.356 1.00 76.12 279 PRO A C 1
ATOM 2181 O O . PRO A 1 279 ? -1.247 -1.975 79.382 1.00 76.12 279 PRO A O 1
ATOM 2184 N N . TYR A 1 280 ? -0.272 -0.796 77.743 1.00 76.56 280 TYR A N 1
ATOM 2185 C CA . TYR A 1 280 ? 1.093 -0.955 78.253 1.00 76.56 280 TYR A CA 1
ATOM 2186 C C . TYR A 1 280 ? 1.298 -0.319 79.641 1.00 76.56 280 TYR A C 1
ATOM 2188 O O . TYR A 1 280 ? 2.114 -0.810 80.410 1.00 76.56 280 TYR A O 1
ATOM 2196 N N . GLY A 1 281 ? 0.475 0.666 80.026 1.00 74.06 281 GLY A N 1
ATOM 2197 C CA . GLY A 1 281 ? 0.517 1.286 81.358 1.00 74.06 281 GLY A CA 1
ATOM 2198 C C . GLY A 1 281 ? 0.092 0.376 82.521 1.00 74.06 281 GLY A C 1
ATOM 2199 O O . GLY A 1 281 ? 0.353 0.707 83.668 1.00 74.06 281 GLY A O 1
ATOM 2200 N N . ALA A 1 282 ? -0.532 -0.781 82.260 1.00 68.94 282 ALA A N 1
ATOM 2201 C CA . ALA A 1 282 ? -0.797 -1.791 83.294 1.00 68.94 282 ALA A CA 1
ATOM 2202 C C . ALA A 1 282 ? 0.411 -2.715 83.550 1.00 68.94 282 ALA A C 1
ATOM 2204 O O . ALA A 1 282 ? 0.436 -3.450 84.538 1.00 68.94 282 ALA A O 1
ATOM 2205 N N . PHE A 1 283 ? 1.400 -2.689 82.652 1.00 66.25 283 PHE A N 1
ATOM 2206 C CA . PHE A 1 283 ? 2.663 -3.412 82.793 1.00 66.25 283 PHE A CA 1
ATOM 2207 C C . PHE A 1 283 ? 3.790 -2.516 83.321 1.00 66.25 283 PHE A C 1
ATOM 2209 O O . PHE A 1 283 ? 4.820 -3.036 83.754 1.00 66.25 283 PHE A O 1
ATOM 2216 N N . ASP A 1 284 ? 3.579 -1.198 83.358 1.00 68.62 284 ASP A N 1
ATOM 2217 C CA . ASP A 1 284 ? 4.470 -0.271 84.042 1.00 68.62 284 ASP A CA 1
ATOM 2218 C C . ASP A 1 284 ? 4.235 -0.354 85.552 1.00 68.62 284 ASP A C 1
ATOM 2220 O O . ASP A 1 284 ? 3.189 -0.013 86.104 1.00 68.62 284 ASP A O 1
ATOM 2224 N N . LYS A 1 285 ? 5.241 -0.887 86.240 1.00 68.75 285 LYS A N 1
ATOM 2225 C CA . LYS A 1 285 ? 5.252 -1.044 87.689 1.00 68.75 285 LYS A CA 1
ATOM 2226 C C . LYS A 1 285 ? 5.410 0.331 88.339 1.00 68.75 285 LYS A C 1
ATOM 2228 O O . LYS A 1 285 ? 6.533 0.777 88.570 1.00 68.75 285 LYS A O 1
ATOM 2233 N N . GLU A 1 286 ? 4.293 0.960 88.694 1.00 64.44 286 GLU A N 1
ATOM 2234 C CA . GLU A 1 286 ? 4.200 2.124 89.591 1.00 64.44 286 GLU A CA 1
ATOM 2235 C C . GLU A 1 286 ? 4.631 1.752 91.033 1.00 64.44 286 GLU A C 1
ATOM 2237 O O . GLU A 1 286 ? 3.877 1.867 91.993 1.00 64.44 286 GLU A O 1
ATOM 2242 N N . ASN A 1 287 ? 5.872 1.280 91.203 1.00 60.72 287 ASN A N 1
ATOM 2243 C CA . ASN A 1 287 ? 6.546 1.147 92.500 1.00 60.72 287 ASN A CA 1
ATOM 2244 C C . ASN A 1 287 ? 7.688 2.172 92.616 1.00 60.72 287 ASN A C 1
ATOM 2246 O O . ASN A 1 287 ? 8.709 1.914 93.256 1.00 60.72 287 ASN 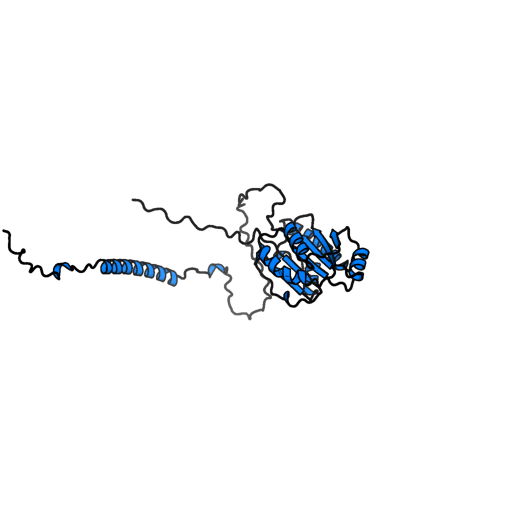A O 1
ATOM 2250 N N . GLY A 1 288 ? 7.536 3.334 91.978 1.00 64.75 288 GLY A N 1
ATOM 2251 C CA . GLY A 1 288 ? 8.383 4.489 92.243 1.00 64.75 288 GLY A CA 1
ATOM 2252 C C . GLY A 1 288 ? 8.007 5.110 93.598 1.00 64.75 288 GLY A C 1
ATOM 2253 O O . GLY A 1 288 ? 6.816 5.264 93.876 1.00 64.75 288 GLY A O 1
ATOM 2254 N N . PRO A 1 289 ? 8.973 5.508 94.446 1.00 59.62 289 PRO A N 1
ATOM 2255 C CA . PRO A 1 289 ? 8.750 5.955 95.832 1.00 59.62 289 PRO A CA 1
ATOM 2256 C C . PRO A 1 289 ? 7.869 7.213 96.016 1.00 59.62 289 PRO A C 1
ATOM 2258 O O . PRO A 1 289 ? 7.683 7.663 97.143 1.00 59.62 289 PRO A O 1
ATOM 2261 N N . ASN A 1 290 ? 7.283 7.760 94.946 1.00 58.75 290 ASN A N 1
ATOM 2262 C CA . ASN A 1 290 ? 6.413 8.938 94.970 1.00 58.75 290 ASN A CA 1
ATOM 2263 C C . ASN A 1 290 ? 4.902 8.623 94.896 1.00 58.75 290 ASN A C 1
ATOM 2265 O O . ASN A 1 290 ? 4.103 9.549 95.006 1.00 58.75 290 ASN A O 1
ATOM 2269 N N . ALA A 1 291 ? 4.480 7.357 94.757 1.00 57.66 291 ALA A N 1
ATOM 2270 C CA . ALA A 1 291 ? 3.054 6.995 94.667 1.00 57.66 291 ALA A CA 1
ATOM 2271 C C . ALA A 1 291 ? 2.310 6.960 96.025 1.00 57.66 291 ALA A C 1
ATOM 2273 O O . ALA A 1 291 ? 1.086 6.854 96.068 1.00 57.66 291 ALA A O 1
ATOM 2274 N N . GLN A 1 292 ? 3.013 7.100 97.155 1.00 59.41 292 GLN A N 1
ATOM 2275 C CA . GLN A 1 292 ? 2.388 7.275 98.470 1.00 59.41 292 GLN A CA 1
ATOM 2276 C C . GLN A 1 292 ? 2.328 8.753 98.859 1.00 59.41 292 GLN A C 1
ATOM 2278 O O . GLN A 1 292 ? 3.144 9.212 99.654 1.00 59.41 292 GLN A O 1
ATOM 2283 N N . LYS A 1 293 ? 1.364 9.502 98.314 1.00 53.38 293 LYS A N 1
ATOM 2284 C CA . LYS A 1 293 ? 0.737 10.662 98.981 1.00 53.38 293 LYS A CA 1
ATOM 2285 C C . LYS A 1 293 ? -0.336 11.275 98.081 1.00 53.38 293 LYS A C 1
ATOM 2287 O O . LYS A 1 293 ? -0.012 12.050 97.188 1.00 53.38 293 LYS A O 1
ATOM 2292 N N . LYS A 1 294 ? -1.606 11.019 98.399 1.00 48.31 294 LYS A N 1
ATOM 2293 C CA . LYS A 1 294 ? -2.520 12.043 98.936 1.00 48.31 294 LYS A CA 1
ATOM 2294 C C . LYS A 1 294 ? -3.932 11.484 99.140 1.00 48.31 294 LYS A C 1
ATOM 2296 O O . LYS A 1 294 ? -4.515 10.902 98.231 1.00 48.31 294 LYS A O 1
ATOM 2301 N N . GLN A 1 295 ? -4.401 11.666 100.376 1.00 41.22 295 GLN A N 1
ATOM 2302 C CA . GLN A 1 295 ? -5.795 11.944 100.718 1.00 41.22 295 GLN A CA 1
ATOM 2303 C C . GLN A 1 295 ? -6.243 13.253 100.065 1.00 41.22 295 GLN A C 1
ATOM 2305 O O . GLN A 1 295 ? -5.360 14.124 99.858 1.00 41.22 295 GLN A O 1
#

Foldseek 3Di:
DDDDDDDPDDDPPCPPAQFWAKKKKAWLAADPLQPDDAAAEDELVVVLVSCLVVLQVQPFQEEEEEEAAADALVCQDCQQQVLVNVCVVPSPRGIYIYRTYHPDDSVVSVVSSCCSHNVNQAPEEEEPVRDALVNLVVSQVVSGRYYYYYYDPDHQDPDPVSNSVVSHVVSVVVSVVVVSRDPPGIYMYIYHYGGNPPDPDDDDDPDDDDPPPPDPDDPDPPPPDPDPDDDPDDDDDPDPPVVPPPVQDPVNVVVVVVVVVVVVVVVVVVVVVVPDDDPCVVVPPPPDPPPPDDD

Organism: NCBI:txid1763456